Protein AF-A0A9D1KAN5-F1 (afdb_monomer)

Sequence (188 aa):
MKNIFYHASNKKLDELLPLSNNHGGDGKVCYFTSNRAYALFYIRDMNINHVTCGIDDNGIPVYYEQFPQQLKILYGGRSGYIYTVINHGEIVSGHTKGVWISTQPIKVTSVSFIKNVYEEMITAESSGEIQIIRYEDLSEEKRLQIIEMICNSILKHKYISNDCAKSRFIRENFPEAWNMAKEKMKDH

Organism: NCBI:txid2840720

Structure (mmCIF, N/CA/C/O backbone):
data_AF-A0A9D1KAN5-F1
#
_entry.id   AF-A0A9D1KAN5-F1
#
loop_
_atom_site.group_PDB
_atom_site.id
_atom_site.type_symbol
_atom_site.label_atom_id
_atom_site.label_alt_id
_atom_site.label_comp_id
_atom_site.label_asym_id
_atom_site.label_entity_id
_atom_site.label_seq_id
_atom_site.pdbx_PDB_ins_code
_atom_site.Cartn_x
_atom_site.Cartn_y
_atom_site.Cartn_z
_atom_site.occupancy
_atom_site.B_iso_or_equiv
_atom_site.auth_seq_id
_atom_site.auth_comp_id
_atom_site.auth_asym_id
_atom_site.auth_atom_id
_atom_site.pdbx_PDB_model_num
ATOM 1 N N . MET A 1 1 ? -12.579 17.560 15.659 1.00 54.69 1 MET A N 1
ATOM 2 C CA . MET A 1 1 ? -11.429 16.780 15.145 1.00 54.69 1 MET A CA 1
ATOM 3 C C . MET A 1 1 ? -11.888 15.348 14.916 1.00 54.69 1 MET A C 1
ATOM 5 O O . MET A 1 1 ? -12.739 14.888 15.669 1.00 54.69 1 MET A O 1
ATOM 9 N N . LYS A 1 2 ? -11.413 14.667 13.862 1.00 64.69 2 LYS A N 1
ATOM 10 C CA . LYS A 1 2 ? -11.687 13.230 13.694 1.00 64.69 2 LYS A CA 1
ATOM 11 C C . LYS A 1 2 ? -10.931 12.484 14.794 1.00 64.69 2 LYS A C 1
ATOM 13 O O . LYS A 1 2 ? -9.707 12.484 14.786 1.00 64.69 2 LYS A O 1
ATOM 18 N N . ASN A 1 3 ? -11.664 11.856 15.708 1.00 91.69 3 ASN A N 1
ATOM 19 C CA . ASN A 1 3 ? -11.080 11.012 16.756 1.00 91.69 3 ASN A CA 1
ATOM 20 C C . ASN A 1 3 ? -11.033 9.537 16.341 1.00 91.69 3 ASN A C 1
ATOM 22 O O . ASN A 1 3 ? -10.587 8.708 17.120 1.00 91.69 3 ASN A O 1
ATOM 26 N N . ILE A 1 4 ? -11.502 9.198 15.138 1.00 96.62 4 ILE A N 1
ATOM 27 C CA . ILE A 1 4 ? -11.520 7.825 14.637 1.00 96.62 4 ILE A CA 1
ATOM 28 C C . ILE A 1 4 ? -10.358 7.622 13.675 1.00 96.62 4 ILE A C 1
ATOM 30 O O . ILE A 1 4 ? -10.194 8.382 12.715 1.00 96.62 4 ILE A O 1
ATOM 34 N N . PHE A 1 5 ? -9.596 6.564 13.928 1.00 97.88 5 PHE A N 1
ATOM 35 C CA . PHE A 1 5 ? -8.484 6.127 13.102 1.00 97.88 5 PHE A CA 1
ATOM 36 C C . PHE A 1 5 ? -8.620 4.653 12.741 1.00 97.88 5 PHE A C 1
ATOM 38 O O . PHE A 1 5 ? -9.359 3.893 13.370 1.00 97.88 5 PHE A O 1
ATOM 45 N N . TYR A 1 6 ? -7.878 4.266 11.713 1.00 98.19 6 TYR A N 1
ATOM 46 C CA . TYR A 1 6 ? -7.885 2.930 11.157 1.00 98.19 6 TYR A CA 1
ATOM 47 C C . TYR A 1 6 ? -6.466 2.379 11.073 1.00 98.19 6 TYR A C 1
ATOM 49 O O . TYR A 1 6 ? -5.529 3.085 10.696 1.00 98.19 6 TYR A O 1
ATOM 57 N N . HIS A 1 7 ? -6.335 1.099 11.394 1.00 98.12 7 HIS A N 1
ATOM 58 C CA . HIS A 1 7 ? -5.174 0.268 11.101 1.00 98.12 7 HIS A CA 1
ATOM 59 C C . HIS A 1 7 ? -5.645 -0.937 10.286 1.00 98.12 7 HIS A C 1
ATOM 61 O O . HIS A 1 7 ? -6.822 -1.294 10.342 1.00 98.12 7 HIS A O 1
ATOM 67 N N . ALA A 1 8 ? -4.749 -1.600 9.561 1.00 97.81 8 ALA A N 1
ATOM 68 C CA . ALA A 1 8 ? -5.079 -2.880 8.957 1.00 97.81 8 ALA A CA 1
ATOM 69 C C . ALA A 1 8 ? -3.890 -3.834 8.957 1.00 97.81 8 ALA A C 1
ATOM 71 O O . ALA A 1 8 ? -2.735 -3.414 8.921 1.00 97.81 8 ALA A O 1
ATOM 72 N N . SER A 1 9 ? -4.198 -5.127 8.993 1.00 96.69 9 SER A N 1
ATOM 73 C CA . SER A 1 9 ? -3.208 -6.199 9.019 1.00 96.69 9 SER A CA 1
ATOM 74 C C . SER A 1 9 ? -3.718 -7.421 8.267 1.00 96.69 9 SER A C 1
ATOM 76 O O . SER A 1 9 ? -4.909 -7.733 8.287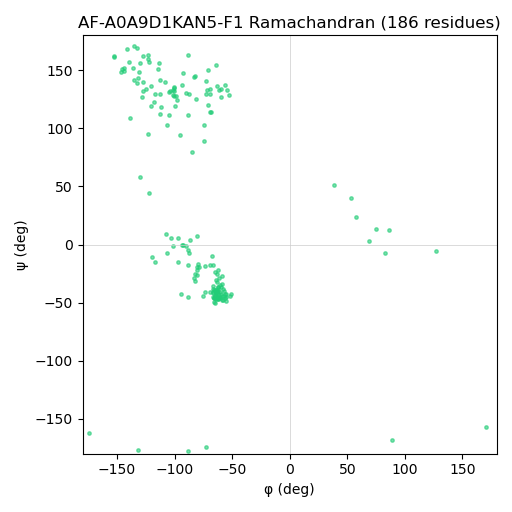 1.00 96.69 9 SER A O 1
ATOM 78 N N . ASN A 1 10 ? -2.797 -8.167 7.654 1.00 94.38 10 ASN A N 1
ATOM 79 C CA . ASN A 1 10 ? -3.092 -9.471 7.049 1.00 94.38 10 ASN A CA 1
ATOM 80 C C . ASN A 1 10 ? -3.461 -10.531 8.101 1.00 94.38 10 ASN A C 1
ATOM 82 O O . ASN A 1 10 ? -3.984 -11.588 7.762 1.00 94.38 10 ASN A O 1
ATOM 86 N N . LYS A 1 11 ? -3.137 -10.284 9.376 1.00 92.50 11 LYS A N 1
ATOM 87 C CA . LYS A 1 11 ? -3.388 -11.199 10.491 1.00 92.50 11 LYS A CA 1
ATOM 88 C C . LYS A 1 11 ? -4.402 -10.594 11.450 1.00 92.50 11 LYS A C 1
ATOM 90 O O . LYS A 1 11 ? -4.480 -9.372 11.599 1.00 92.50 11 LYS A O 1
ATOM 95 N N . LYS A 1 12 ? -5.148 -11.467 12.126 1.00 94.06 12 LYS A N 1
ATOM 96 C CA . LYS A 1 12 ? -5.956 -11.065 13.273 1.00 94.06 12 LYS A CA 1
ATOM 97 C C . LYS A 1 12 ? -5.013 -10.710 14.425 1.00 94.06 12 LYS A C 1
ATOM 99 O O . LYS A 1 12 ? -4.094 -11.473 14.709 1.00 94.06 12 LYS A O 1
ATOM 104 N N . LEU A 1 13 ? -5.218 -9.546 15.021 1.00 92.19 13 LEU A N 1
ATOM 105 C CA . LEU A 1 13 ? -4.440 -8.987 16.116 1.00 92.19 13 LEU A CA 1
ATOM 106 C C . LEU A 1 13 ? -5.385 -8.761 17.293 1.00 92.19 13 LEU A C 1
ATOM 108 O O . LEU A 1 13 ? -6.491 -8.253 17.099 1.00 92.19 13 LEU A O 1
ATOM 112 N N . ASP A 1 14 ? -4.934 -9.118 18.490 1.00 84.31 14 ASP A N 1
ATOM 113 C CA . ASP A 1 14 ? -5.677 -8.865 19.728 1.00 84.31 14 ASP A CA 1
ATOM 114 C C . ASP A 1 14 ? -5.430 -7.439 20.247 1.00 84.31 14 ASP A C 1
ATOM 116 O O . ASP A 1 14 ? -6.311 -6.823 20.844 1.00 84.31 14 ASP A O 1
ATOM 120 N N . GLU A 1 15 ? -4.250 -6.885 19.952 1.00 88.00 15 GLU A N 1
ATOM 121 C CA . GLU A 1 15 ? -3.833 -5.532 20.317 1.00 88.00 15 GLU A CA 1
ATOM 122 C C . GLU A 1 15 ? -2.972 -4.902 19.209 1.00 88.00 15 GLU A C 1
ATOM 124 O O . GLU A 1 15 ? -2.245 -5.596 18.489 1.00 88.00 15 GLU A O 1
ATOM 129 N N . LEU A 1 16 ? -3.047 -3.574 19.065 1.00 96.25 16 LEU A N 1
ATOM 130 C CA . LEU A 1 16 ? -2.242 -2.820 18.106 1.00 96.25 16 LEU A CA 1
ATOM 131 C C . LEU A 1 16 ? -0.989 -2.271 18.787 1.00 96.25 16 LEU A C 1
ATOM 133 O O . LEU A 1 16 ? -1.008 -1.205 19.402 1.00 96.25 16 LEU A O 1
ATOM 137 N N . LEU A 1 17 ? 0.100 -3.029 18.668 1.00 96.50 17 LEU A N 1
ATOM 138 C CA . LEU A 1 17 ? 1.385 -2.723 19.289 1.00 96.50 17 LEU A CA 1
ATOM 139 C C . LEU A 1 17 ? 2.313 -1.915 18.364 1.00 96.50 17 LEU A C 1
ATOM 141 O O . LEU A 1 17 ? 2.330 -2.132 17.145 1.00 96.50 17 LEU A O 1
ATOM 145 N N . PRO A 1 18 ? 3.162 -1.035 18.923 1.00 96.38 18 PRO A N 1
ATOM 146 C CA . PRO A 1 18 ? 4.169 -0.308 18.164 1.00 96.38 18 PRO A CA 1
ATOM 147 C C . PRO A 1 18 ? 5.335 -1.231 17.781 1.00 96.38 18 PRO A C 1
ATOM 149 O O . PRO A 1 18 ? 6.315 -1.358 18.509 1.00 96.38 18 PRO A O 1
ATOM 152 N N . LEU A 1 19 ? 5.230 -1.902 16.630 1.00 94.62 19 LEU A N 1
ATOM 153 C CA . LEU A 1 19 ? 6.214 -2.901 16.171 1.00 94.62 19 LEU A CA 1
ATOM 154 C C . LEU A 1 19 ? 6.922 -2.526 14.858 1.00 94.62 19 LEU A C 1
ATOM 156 O O . LEU A 1 19 ? 7.961 -3.108 14.517 1.00 94.62 19 LEU A O 1
ATOM 160 N N . SER A 1 20 ? 6.397 -1.543 14.122 1.00 93.50 20 SER A N 1
ATOM 161 C CA . SER A 1 20 ? 6.976 -1.093 12.850 1.00 93.50 20 SER A CA 1
ATOM 162 C C . SER A 1 20 ? 8.098 -0.091 13.092 1.00 93.50 20 SER A C 1
ATOM 164 O O . SER A 1 20 ? 8.013 0.710 14.016 1.00 93.50 20 SER A O 1
ATOM 166 N N . ASN A 1 21 ? 9.153 -0.119 12.276 1.00 95.06 21 ASN A N 1
ATOM 167 C CA . ASN A 1 21 ? 10.179 0.927 12.330 1.00 95.06 21 ASN A CA 1
ATOM 168 C C . ASN A 1 21 ? 9.555 2.272 11.963 1.00 95.06 21 ASN A C 1
ATOM 170 O O . ASN A 1 21 ? 8.800 2.346 10.993 1.00 95.06 21 ASN A O 1
ATOM 174 N N . ASN A 1 22 ? 9.896 3.318 12.708 1.00 94.19 22 ASN A N 1
ATOM 175 C CA . ASN A 1 22 ? 9.478 4.663 12.366 1.00 94.19 22 ASN A CA 1
ATOM 176 C C . ASN A 1 22 ? 10.206 5.142 11.098 1.00 94.19 22 ASN A C 1
ATOM 178 O O . ASN A 1 22 ? 11.413 5.325 11.081 1.00 94.19 22 ASN A O 1
ATOM 182 N N . HIS A 1 23 ? 9.478 5.350 10.007 1.00 88.00 23 HIS A N 1
ATOM 183 C CA . HIS A 1 23 ? 10.039 5.880 8.763 1.00 88.00 23 HIS A CA 1
ATOM 184 C C . HIS A 1 23 ? 10.467 7.355 8.845 1.00 88.00 23 HIS A C 1
ATOM 186 O O . HIS A 1 23 ? 11.213 7.803 7.982 1.00 88.00 23 HIS A O 1
ATOM 192 N N . GLY A 1 24 ? 9.991 8.106 9.845 1.00 87.62 24 GLY A N 1
ATOM 193 C CA . GLY A 1 24 ? 10.307 9.526 10.032 1.00 87.62 24 GLY A CA 1
ATOM 194 C C . GLY A 1 24 ? 11.324 9.821 11.136 1.00 87.62 24 GLY A C 1
ATOM 195 O O . GLY A 1 24 ? 11.520 10.988 11.457 1.00 87.62 24 GLY A O 1
ATOM 196 N N . GLY A 1 25 ? 11.917 8.802 11.760 1.00 90.06 25 GLY A N 1
ATOM 197 C CA . GLY A 1 25 ? 12.826 8.975 12.892 1.00 90.06 25 GLY A CA 1
ATOM 198 C C . GLY A 1 25 ? 13.176 7.648 13.555 1.00 90.06 25 GLY A C 1
ATOM 199 O O . GLY A 1 25 ? 13.052 6.593 12.943 1.00 90.06 25 GLY A O 1
ATOM 200 N N . ASP A 1 26 ? 13.574 7.692 14.820 1.00 92.31 26 ASP A N 1
ATOM 201 C CA . ASP A 1 26 ? 13.973 6.490 15.548 1.00 92.31 26 ASP A CA 1
ATOM 202 C C . ASP A 1 26 ? 12.798 5.794 16.249 1.00 92.31 26 ASP A C 1
ATOM 204 O O . ASP A 1 26 ? 11.724 6.363 16.477 1.00 92.31 26 ASP A O 1
ATOM 208 N N . GLY A 1 27 ? 13.026 4.532 16.612 1.00 95.06 27 GLY A N 1
ATOM 209 C CA . GLY A 1 27 ? 12.121 3.743 17.440 1.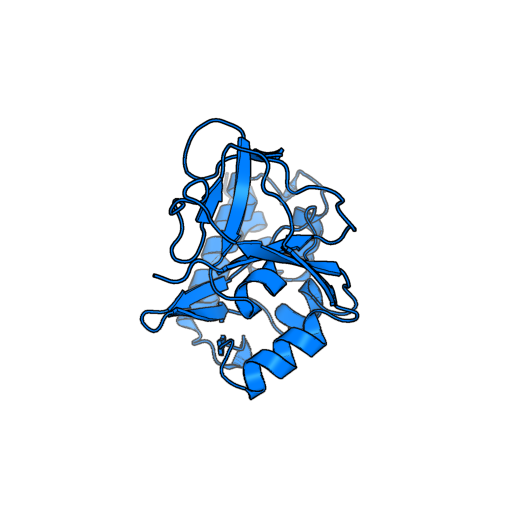00 95.06 27 GLY A CA 1
ATOM 210 C C . GLY A 1 27 ? 11.042 2.978 16.675 1.00 95.06 27 GLY A C 1
ATOM 211 O O . GLY A 1 27 ? 11.087 2.790 15.453 1.00 95.06 27 GLY A O 1
ATOM 212 N N . LYS A 1 28 ? 10.079 2.469 17.448 1.00 97.62 28 LYS A N 1
ATOM 213 C CA . LYS A 1 28 ? 8.976 1.647 16.958 1.00 97.62 28 LYS A CA 1
ATOM 214 C C . LYS A 1 28 ? 7.645 2.370 17.100 1.00 97.62 28 LYS A C 1
ATOM 216 O O . LYS A 1 28 ? 7.403 3.046 18.095 1.00 97.62 28 LYS A O 1
ATOM 221 N N . VAL A 1 29 ? 6.785 2.198 16.103 1.00 97.81 29 VAL A N 1
ATOM 222 C CA . VAL A 1 29 ? 5.463 2.823 16.031 1.00 97.81 29 VAL A CA 1
ATOM 223 C C . VAL A 1 29 ? 4.414 1.851 15.501 1.00 97.81 29 VAL A C 1
ATOM 225 O O . VAL A 1 29 ? 4.723 0.882 14.798 1.00 97.81 29 VAL A O 1
ATOM 228 N N . CYS A 1 30 ? 3.155 2.121 15.832 1.00 97.44 30 CYS A N 1
ATOM 229 C CA . CYS A 1 30 ? 1.996 1.574 15.139 1.00 97.44 30 CYS A CA 1
ATOM 230 C C . CYS A 1 30 ? 1.459 2.636 14.177 1.00 97.44 30 CYS A C 1
ATOM 232 O O . CYS A 1 30 ? 1.300 3.793 14.563 1.00 97.44 30 CYS A O 1
ATOM 234 N N . TYR A 1 31 ? 1.204 2.244 12.929 1.00 97.25 31 TYR A N 1
ATOM 235 C CA . TYR A 1 31 ? 0.743 3.143 11.874 1.00 97.25 31 TYR A CA 1
ATOM 236 C C . TYR A 1 31 ? -0.776 3.163 11.769 1.00 97.25 31 TYR A C 1
ATOM 238 O O . TYR A 1 31 ? -1.418 2.117 11.745 1.00 97.25 31 TYR A O 1
ATOM 246 N N . PHE A 1 32 ? -1.336 4.352 11.609 1.00 97.75 32 PHE A N 1
ATOM 247 C CA . PHE A 1 32 ? -2.764 4.596 11.485 1.00 97.75 32 PHE A CA 1
ATOM 248 C C . PHE A 1 32 ? -3.052 5.535 10.316 1.00 97.75 32 PHE A C 1
ATOM 250 O O . PHE A 1 32 ? -2.152 6.147 9.739 1.00 97.75 32 PHE A O 1
ATOM 257 N N . THR A 1 33 ? -4.324 5.657 9.968 1.00 97.38 33 THR A N 1
ATOM 258 C CA . THR A 1 33 ? -4.837 6.658 9.033 1.00 97.38 33 THR A CA 1
ATOM 259 C C . THR A 1 33 ? -6.229 7.100 9.472 1.00 97.38 33 THR A C 1
ATOM 261 O O . THR A 1 33 ? -6.955 6.340 10.107 1.00 97.38 33 THR A O 1
ATOM 264 N N . SER A 1 34 ? -6.619 8.333 9.161 1.00 95.81 34 SER A N 1
ATOM 265 C CA . SER A 1 34 ? -7.968 8.851 9.434 1.00 95.81 34 SER A CA 1
ATOM 266 C C . SER A 1 34 ? -8.974 8.536 8.313 1.00 95.81 34 SER A C 1
ATOM 268 O O . SER A 1 34 ? -10.128 8.977 8.367 1.00 95.81 34 SER A O 1
ATOM 270 N N . ASN A 1 35 ? -8.548 7.779 7.294 1.00 96.31 35 ASN A N 1
ATOM 271 C CA . ASN A 1 35 ? -9.362 7.352 6.162 1.00 96.31 35 ASN A CA 1
ATOM 272 C C . ASN A 1 35 ? -9.411 5.812 6.094 1.00 96.31 35 ASN A C 1
ATOM 274 O O . ASN A 1 35 ? -8.380 5.159 5.940 1.00 96.31 35 ASN A O 1
ATOM 278 N N . ARG A 1 36 ? -10.613 5.228 6.195 1.00 97.06 36 ARG A N 1
ATOM 279 C CA . ARG A 1 36 ? -10.802 3.767 6.180 1.00 97.06 36 ARG A CA 1
ATOM 280 C C . ARG A 1 36 ? -10.289 3.141 4.885 1.00 97.06 36 ARG A C 1
ATOM 282 O O . ARG A 1 36 ? -9.634 2.106 4.933 1.00 97.06 36 ARG A O 1
ATOM 289 N N . ALA A 1 37 ? -10.564 3.773 3.750 1.00 97.56 37 ALA A N 1
ATOM 290 C CA . ALA A 1 37 ? -10.178 3.273 2.443 1.00 97.56 37 ALA A CA 1
ATOM 291 C C . ALA A 1 37 ? -8.647 3.275 2.270 1.00 97.56 37 ALA A C 1
ATOM 293 O O . ALA A 1 37 ? -8.083 2.308 1.766 1.00 97.56 37 ALA A O 1
ATOM 294 N N . TYR A 1 38 ? -7.942 4.272 2.826 1.00 97.88 38 TYR A N 1
ATOM 295 C CA . TYR A 1 38 ? -6.472 4.256 2.877 1.00 97.88 38 TYR A CA 1
ATOM 296 C C . TYR A 1 38 ? -5.933 3.040 3.652 1.00 97.88 38 TYR A C 1
ATOM 298 O O . TYR A 1 38 ? -4.915 2.454 3.279 1.00 97.88 38 TYR A O 1
ATOM 306 N N . ALA A 1 39 ? -6.614 2.612 4.721 1.00 98.00 39 ALA A N 1
ATOM 307 C CA . ALA A 1 39 ? -6.164 1.476 5.525 1.00 98.00 39 ALA A CA 1
ATOM 308 C C . ALA A 1 39 ? -6.115 0.161 4.724 1.00 98.00 39 ALA A C 1
ATOM 310 O O . ALA A 1 39 ? -5.338 -0.727 5.070 1.00 98.00 39 ALA A O 1
ATOM 311 N N . LEU A 1 40 ? -6.859 0.041 3.615 1.00 98.19 40 LEU A N 1
ATOM 312 C CA . LEU A 1 40 ? -6.787 -1.125 2.726 1.00 98.19 40 LEU A CA 1
ATOM 313 C C . LEU A 1 40 ? -5.373 -1.340 2.171 1.00 98.19 40 LEU A C 1
ATOM 315 O O . LEU A 1 40 ? -4.925 -2.480 2.060 1.00 98.19 40 LEU A O 1
ATOM 319 N N . PHE A 1 41 ? -4.614 -0.266 1.923 1.00 97.56 41 PHE A N 1
ATOM 320 C CA . PHE A 1 41 ? -3.227 -0.363 1.453 1.00 97.56 41 PHE A CA 1
ATOM 321 C C . PHE A 1 41 ? -2.266 -0.946 2.506 1.00 97.56 41 PHE A C 1
ATOM 323 O O . PHE A 1 41 ? -1.116 -1.273 2.187 1.00 97.56 41 PHE A O 1
ATOM 330 N N . TYR A 1 42 ? -2.704 -1.105 3.762 1.00 96.94 42 TYR A N 1
ATOM 331 C CA . TYR A 1 42 ? -1.932 -1.791 4.802 1.00 96.94 42 TYR A CA 1
ATOM 332 C C . TYR A 1 42 ? -2.038 -3.319 4.700 1.00 96.94 42 TYR A C 1
ATOM 334 O O . TYR A 1 42 ? -1.122 -4.016 5.137 1.00 96.94 42 TYR A O 1
ATOM 342 N N . ILE A 1 43 ? -3.082 -3.846 4.051 1.00 97.31 43 ILE A N 1
ATOM 343 C CA . ILE A 1 43 ? -3.267 -5.285 3.821 1.00 97.31 43 ILE A CA 1
ATOM 344 C C . ILE A 1 43 ? -2.493 -5.694 2.559 1.00 97.31 43 ILE A C 1
ATOM 346 O O . ILE A 1 43 ? -3.038 -5.790 1.460 1.00 97.31 43 ILE A O 1
ATOM 350 N N . ARG A 1 44 ? -1.176 -5.869 2.698 1.00 94.44 44 ARG A N 1
ATOM 351 C CA . ARG A 1 44 ? -0.246 -6.060 1.572 1.00 94.44 44 ARG A CA 1
ATOM 352 C C . ARG A 1 44 ? 0.842 -7.084 1.855 1.00 94.44 44 ARG A C 1
ATOM 354 O O . ARG A 1 44 ? 1.078 -7.469 2.998 1.00 94.44 44 ARG A O 1
ATOM 361 N N . ASP A 1 45 ? 1.566 -7.482 0.816 1.00 94.69 45 ASP A N 1
ATOM 362 C CA . ASP A 1 45 ? 2.774 -8.287 0.983 1.00 94.69 45 ASP A CA 1
ATOM 363 C C . ASP A 1 45 ? 3.912 -7.470 1.583 1.00 94.69 45 ASP A C 1
ATOM 365 O O . ASP A 1 45 ? 4.370 -6.505 0.969 1.00 94.69 45 ASP A O 1
ATOM 369 N N . MET A 1 46 ? 4.423 -7.877 2.738 1.00 92.00 46 MET A N 1
ATOM 370 C CA . MET A 1 46 ? 5.574 -7.203 3.339 1.00 92.00 46 MET A CA 1
ATOM 371 C C . MET A 1 46 ? 6.908 -7.625 2.707 1.00 92.00 46 MET A C 1
ATOM 373 O O . MET A 1 46 ? 7.881 -6.889 2.842 1.00 92.00 46 MET A O 1
ATOM 377 N N . ASN A 1 47 ? 6.961 -8.741 1.966 1.00 94.31 47 ASN A N 1
ATOM 378 C CA . ASN A 1 47 ? 8.170 -9.155 1.243 1.00 94.31 47 ASN A CA 1
ATOM 379 C C . ASN A 1 47 ? 8.341 -8.397 -0.084 1.00 94.31 47 ASN A C 1
ATOM 381 O O . ASN A 1 47 ? 9.463 -8.239 -0.566 1.00 94.31 47 ASN A O 1
ATOM 385 N N . ILE A 1 48 ? 7.234 -7.928 -0.676 1.00 94.88 48 ILE A N 1
ATOM 386 C CA . ILE A 1 48 ? 7.245 -7.067 -1.870 1.00 94.88 48 ILE A CA 1
ATOM 387 C C . ILE A 1 48 ? 7.189 -5.591 -1.472 1.00 94.88 48 ILE A C 1
ATOM 389 O O . ILE A 1 48 ? 7.882 -4.777 -2.073 1.00 94.88 48 ILE A O 1
ATOM 393 N N . ASN A 1 49 ? 6.356 -5.224 -0.495 1.00 92.25 49 ASN A N 1
ATOM 394 C CA . ASN A 1 49 ? 6.206 -3.875 0.062 1.00 92.25 49 ASN A CA 1
ATOM 395 C C . ASN A 1 49 ? 6.306 -2.755 -1.002 1.00 92.25 49 ASN A C 1
ATOM 397 O O . ASN A 1 49 ? 7.134 -1.850 -0.905 1.00 92.25 49 ASN A O 1
ATOM 401 N N . HIS A 1 50 ? 5.527 -2.873 -2.084 1.00 94.56 50 HIS A N 1
ATOM 402 C CA . HIS A 1 50 ? 5.433 -1.881 -3.161 1.00 94.56 50 HIS A CA 1
ATOM 403 C C . HIS A 1 50 ? 4.094 -1.163 -3.036 1.00 94.56 50 HIS A C 1
ATOM 405 O O . HIS A 1 50 ? 3.065 -1.743 -3.357 1.00 94.56 50 HIS A O 1
ATOM 411 N N . VAL A 1 51 ? 4.086 0.059 -2.511 1.00 89.88 51 VAL A N 1
ATOM 412 C CA . VAL A 1 51 ? 2.853 0.834 -2.317 1.00 89.88 51 VAL A CA 1
ATOM 413 C C . VAL A 1 51 ? 3.045 2.203 -2.936 1.00 89.88 51 VAL A C 1
ATOM 415 O O . VAL A 1 51 ? 4.010 2.895 -2.627 1.00 89.88 51 VAL A O 1
ATOM 418 N N . THR A 1 52 ? 2.120 2.584 -3.805 1.00 95.12 52 THR A N 1
ATOM 419 C CA . THR A 1 52 ? 2.170 3.811 -4.607 1.00 95.12 52 THR A CA 1
ATOM 420 C C . THR A 1 52 ? 0.932 4.662 -4.334 1.00 95.12 52 THR A C 1
ATOM 422 O O . THR A 1 52 ? 0.276 5.158 -5.246 1.00 95.12 52 THR A O 1
ATOM 425 N N . CYS A 1 53 ? 0.591 4.781 -3.048 1.00 95.00 53 CYS A N 1
ATOM 426 C CA . CYS A 1 53 ? -0.559 5.526 -2.552 1.00 95.00 53 CYS A CA 1
ATOM 427 C C . CYS A 1 53 ? -0.119 6.815 -1.847 1.00 95.00 53 CYS A C 1
ATOM 429 O O . CYS A 1 53 ? 0.827 6.800 -1.058 1.00 95.00 53 CYS A O 1
ATOM 431 N N . GLY A 1 54 ? -0.863 7.898 -2.060 1.00 94.38 54 GLY A N 1
ATOM 432 C CA . GLY A 1 54 ? -0.773 9.153 -1.311 1.00 94.38 54 GLY A CA 1
ATOM 433 C C . GLY A 1 54 ? -2.151 9.647 -0.865 1.00 94.38 54 GLY A C 1
ATOM 434 O O . GLY A 1 54 ? -3.147 8.965 -1.079 1.00 94.38 54 GLY A O 1
ATOM 435 N N . ILE A 1 55 ? -2.197 10.817 -0.229 1.00 95.75 55 ILE A N 1
ATOM 436 C CA . ILE A 1 55 ? -3.430 11.576 0.027 1.00 95.75 55 ILE A CA 1
ATOM 437 C C . ILE A 1 55 ? -3.363 12.859 -0.806 1.00 95.75 55 ILE A C 1
ATOM 439 O O . ILE A 1 55 ? -2.363 13.577 -0.718 1.00 95.75 55 ILE A O 1
ATOM 443 N N . ASP A 1 56 ? -4.410 13.152 -1.574 1.00 95.50 56 ASP A N 1
ATOM 444 C CA . ASP A 1 56 ? -4.539 14.411 -2.314 1.00 95.50 56 ASP A CA 1
ATOM 445 C C . ASP A 1 56 ? -4.845 15.608 -1.390 1.00 95.50 56 ASP A C 1
ATOM 447 O O . ASP A 1 56 ? -4.816 15.515 -0.157 1.00 95.50 56 ASP A O 1
ATOM 451 N N . ASP A 1 57 ? -5.105 16.779 -1.964 1.00 93.56 57 ASP A N 1
ATOM 452 C CA . ASP A 1 57 ? -5.428 17.987 -1.195 1.00 93.56 57 ASP A CA 1
ATOM 453 C C . ASP A 1 57 ? -6.831 17.989 -0.588 1.00 93.56 57 ASP A C 1
ATOM 455 O O . ASP A 1 57 ? -7.061 18.680 0.404 1.00 93.56 57 ASP A O 1
ATOM 459 N N . ASN A 1 58 ? -7.727 17.137 -1.086 1.00 92.62 58 ASN A N 1
ATOM 460 C CA . ASN A 1 58 ? -9.072 16.950 -0.549 1.00 92.62 58 ASN A CA 1
ATOM 461 C C . ASN A 1 58 ? -9.129 15.890 0.565 1.00 92.62 58 ASN A C 1
ATOM 463 O O . ASN A 1 58 ? -10.175 15.695 1.185 1.00 92.62 58 ASN A O 1
ATOM 467 N N . GLY A 1 59 ? -8.019 15.205 0.855 1.00 92.44 59 GLY A N 1
ATOM 468 C CA . GLY A 1 59 ? -7.979 14.133 1.849 1.00 92.44 59 GLY A CA 1
ATOM 469 C C . GLY A 1 59 ? -8.377 12.756 1.302 1.00 92.44 59 GLY A C 1
ATOM 470 O O . GLY A 1 59 ? -8.613 11.836 2.096 1.00 92.44 59 GLY A O 1
ATOM 471 N N . ILE A 1 60 ? -8.458 12.611 -0.022 1.00 96.56 60 ILE A N 1
ATOM 472 C CA . ILE A 1 60 ? -8.802 11.378 -0.729 1.00 96.56 60 ILE A CA 1
ATOM 473 C C . ILE A 1 60 ? -7.511 10.583 -1.012 1.00 96.56 60 ILE A C 1
ATOM 475 O O . ILE A 1 60 ? -6.526 11.140 -1.504 1.00 96.56 60 ILE A O 1
ATOM 479 N N . PRO A 1 61 ? -7.469 9.281 -0.683 1.00 97.81 61 PRO A N 1
ATOM 480 C CA . PRO A 1 61 ? -6.409 8.374 -1.093 1.00 97.81 61 PRO A CA 1
ATOM 481 C C . PRO A 1 61 ? -6.318 8.285 -2.611 1.00 97.81 61 PRO A C 1
ATOM 483 O O . PRO A 1 61 ? -7.305 7.969 -3.269 1.00 97.81 61 PRO A O 1
ATOM 486 N N . VAL A 1 62 ? -5.122 8.504 -3.150 1.00 98.12 62 VAL A N 1
ATOM 487 C CA . VAL A 1 62 ? -4.843 8.341 -4.579 1.00 98.12 62 VAL A CA 1
ATOM 488 C C . VAL A 1 62 ? -3.801 7.255 -4.765 1.00 98.12 62 VAL A C 1
ATOM 490 O O . VAL A 1 62 ? -2.703 7.345 -4.211 1.00 98.12 62 VAL A O 1
ATOM 493 N N . TYR A 1 63 ? -4.144 6.234 -5.543 1.00 98.19 63 TYR A N 1
ATOM 494 C CA . TYR A 1 63 ? -3.258 5.143 -5.923 1.00 98.19 63 TYR A CA 1
ATOM 495 C C . TYR A 1 63 ? -2.800 5.307 -7.368 1.00 98.19 63 TYR A C 1
ATOM 497 O O . TYR A 1 63 ? -3.622 5.492 -8.260 1.00 98.19 63 TYR A O 1
ATOM 505 N N . TYR A 1 64 ? -1.497 5.188 -7.605 1.00 97.56 64 TYR A N 1
ATOM 506 C CA . TYR A 1 64 ? -0.909 5.310 -8.937 1.00 97.56 64 TYR A CA 1
ATOM 507 C C . TYR A 1 64 ? -0.358 3.961 -9.387 1.00 97.56 64 TYR A C 1
ATOM 509 O O . TYR A 1 64 ? 0.621 3.470 -8.814 1.00 97.56 64 TYR A O 1
ATOM 517 N N . GLU A 1 65 ? -0.956 3.350 -10.405 1.00 98.38 65 GLU A N 1
ATOM 518 C CA . GLU A 1 65 ? -0.360 2.168 -11.027 1.00 98.38 65 GLU A CA 1
ATOM 519 C C . GLU A 1 65 ? 0.917 2.556 -11.784 1.00 98.38 65 GLU A C 1
ATOM 521 O O . 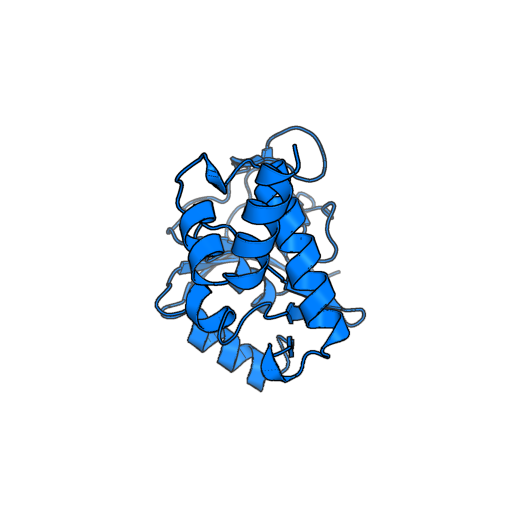GLU A 1 65 ? 0.949 3.546 -12.505 1.00 98.38 65 GLU A O 1
ATOM 526 N N . GLN A 1 66 ? 1.994 1.791 -11.601 1.00 98.31 66 GLN A N 1
ATOM 527 C CA . GLN A 1 66 ? 3.290 2.022 -12.254 1.00 98.31 66 GLN A CA 1
ATOM 528 C C . GLN A 1 66 ? 3.591 1.008 -13.362 1.00 98.31 66 GLN A C 1
ATOM 530 O O . GLN A 1 66 ? 4.566 1.168 -14.092 1.00 98.31 66 GLN A O 1
ATOM 535 N N . PHE A 1 67 ? 2.748 -0.013 -13.479 1.00 98.12 67 PHE A N 1
ATOM 536 C CA . PHE A 1 67 ? 2.722 -1.015 -14.536 1.00 98.12 67 PHE A CA 1
ATOM 537 C C . PHE A 1 67 ? 1.278 -1.533 -14.684 1.00 98.12 67 PHE A C 1
ATOM 539 O O . PHE A 1 67 ? 0.478 -1.350 -13.754 1.00 98.12 67 PHE A O 1
ATOM 546 N N . PRO A 1 68 ? 0.924 -2.171 -15.816 1.00 98.19 68 PRO A N 1
ATOM 547 C CA . PRO A 1 68 ? -0.441 -2.627 -16.070 1.00 98.19 68 PRO A CA 1
ATOM 548 C C . PRO A 1 68 ? -0.989 -3.527 -14.957 1.00 98.19 68 PRO A C 1
ATOM 550 O O . PRO A 1 68 ? -0.328 -4.475 -14.530 1.00 98.19 68 PRO A O 1
ATOM 553 N N . GLN A 1 69 ? -2.220 -3.256 -14.513 1.00 97.50 69 GLN A N 1
ATOM 554 C CA . GLN A 1 69 ? -2.937 -4.039 -13.493 1.00 97.50 69 GLN A CA 1
ATOM 555 C C . GLN A 1 69 ? -2.213 -4.164 -12.137 1.00 97.50 69 GLN A C 1
ATOM 557 O O . GLN A 1 69 ? -2.478 -5.103 -11.373 1.00 97.50 69 GLN A O 1
ATOM 562 N N . GLN A 1 70 ? -1.313 -3.231 -11.806 1.00 98.25 70 GLN A N 1
ATOM 563 C CA . GLN A 1 70 ? -0.547 -3.260 -10.561 1.00 98.25 70 GLN A CA 1
ATOM 564 C C . GLN A 1 70 ? -1.437 -3.442 -9.321 1.00 98.25 70 GLN A C 1
ATOM 566 O O . GLN A 1 70 ? -1.083 -4.222 -8.432 1.00 98.25 70 GLN A O 1
ATOM 571 N N . LEU A 1 71 ? -2.585 -2.757 -9.241 1.00 98.00 71 LEU A N 1
ATOM 572 C CA . LEU A 1 71 ? -3.474 -2.863 -8.082 1.00 98.00 71 LEU A CA 1
ATOM 573 C C . LEU A 1 71 ? -3.963 -4.304 -7.895 1.00 98.00 71 LEU A C 1
ATOM 575 O O . LEU A 1 71 ? -3.929 -4.845 -6.789 1.00 98.00 71 LEU A O 1
ATOM 579 N N . LYS A 1 72 ? -4.376 -4.952 -8.988 1.00 97.88 72 LYS A N 1
ATOM 580 C CA . LYS A 1 72 ? -4.857 -6.336 -8.974 1.00 97.88 72 LYS A CA 1
ATOM 581 C C . LYS A 1 72 ? -3.743 -7.312 -8.615 1.00 97.88 72 LYS A C 1
ATOM 583 O O . LYS A 1 72 ? -3.973 -8.218 -7.822 1.00 97.88 72 LYS A O 1
ATOM 588 N N . ILE A 1 73 ? -2.538 -7.111 -9.145 1.00 97.75 73 ILE A N 1
ATOM 589 C CA . ILE A 1 73 ? -1.371 -7.952 -8.841 1.00 97.75 73 ILE A CA 1
ATOM 590 C C . ILE A 1 73 ? -0.987 -7.843 -7.360 1.00 97.75 73 ILE A C 1
ATOM 592 O O . ILE A 1 73 ? -0.670 -8.844 -6.716 1.00 97.75 73 ILE A O 1
ATOM 596 N N . LEU A 1 74 ? -1.036 -6.637 -6.791 1.00 97.38 74 LEU A N 1
ATOM 597 C CA . LEU A 1 74 ? -0.623 -6.414 -5.410 1.00 97.38 74 LEU A CA 1
ATOM 598 C C . LEU A 1 74 ? -1.697 -6.747 -4.379 1.00 97.38 74 LEU A C 1
ATOM 600 O O . LEU A 1 74 ? -1.326 -7.172 -3.288 1.00 97.38 74 LEU A O 1
ATOM 604 N N . TYR A 1 75 ? -2.984 -6.585 -4.685 1.00 97.75 75 TYR A N 1
ATOM 605 C CA . TYR A 1 75 ? -4.069 -6.718 -3.702 1.00 97.75 75 TYR A CA 1
ATOM 606 C C . TYR A 1 75 ? -5.087 -7.819 -4.027 1.00 97.75 75 TYR A C 1
ATOM 608 O O . TYR A 1 75 ? -5.896 -8.179 -3.170 1.00 97.75 75 TYR A O 1
ATOM 616 N N . GLY A 1 76 ? -5.045 -8.392 -5.232 1.00 96.62 76 GLY A N 1
ATOM 617 C CA . GLY A 1 76 ? -5.940 -9.465 -5.657 1.00 96.62 76 GLY A CA 1
ATOM 618 C C . GLY A 1 76 ? -5.788 -10.720 -4.804 1.00 96.62 76 GLY A C 1
ATOM 619 O O . GLY A 1 76 ? -4.677 -11.159 -4.508 1.00 96.62 76 GLY A O 1
ATOM 620 N N . GLY A 1 77 ? -6.920 -11.286 -4.375 1.00 94.56 77 GLY A N 1
ATOM 621 C CA . GLY A 1 77 ? -6.957 -12.507 -3.563 1.00 94.56 77 GLY A CA 1
ATOM 622 C C . GLY A 1 77 ? -6.417 -12.345 -2.138 1.00 94.56 77 GLY A C 1
ATOM 623 O O . GLY A 1 77 ? -6.355 -13.326 -1.398 1.00 94.56 77 GLY A O 1
ATOM 624 N N . ARG A 1 78 ? -6.031 -11.129 -1.728 1.00 96.56 78 ARG A N 1
ATOM 625 C CA . ARG A 1 78 ? -5.611 -10.855 -0.352 1.00 96.56 78 ARG A CA 1
ATOM 626 C C . ARG A 1 78 ? -6.821 -10.638 0.536 1.00 96.56 78 ARG A C 1
ATOM 628 O O . ARG A 1 78 ? -7.797 -10.016 0.130 1.00 96.56 78 ARG A O 1
ATOM 635 N N . SER A 1 79 ? -6.698 -11.083 1.776 1.00 98.00 79 SER A N 1
ATOM 636 C CA . SER A 1 79 ? -7.670 -10.859 2.840 1.00 98.00 79 SER A CA 1
ATOM 637 C C . SER A 1 79 ? -6.969 -10.326 4.082 1.00 98.00 79 SER A C 1
ATOM 639 O O . SER A 1 79 ? -5.784 -10.595 4.293 1.00 98.00 79 SER A O 1
ATOM 641 N N . GLY A 1 80 ? -7.698 -9.633 4.945 1.00 98.25 80 GLY A N 1
ATOM 642 C CA . GLY A 1 80 ? -7.143 -9.129 6.194 1.00 98.25 80 GLY A CA 1
ATOM 643 C C . GLY A 1 80 ? -8.199 -8.494 7.074 1.00 98.25 80 GLY A C 1
ATOM 644 O O . GLY A 1 80 ? -9.391 -8.722 6.903 1.00 98.25 80 GLY A O 1
ATOM 645 N N . TYR A 1 81 ? -7.752 -7.697 8.031 1.00 98.62 81 TYR A N 1
ATOM 646 C CA . TYR A 1 81 ? -8.609 -7.075 9.027 1.00 98.62 81 TYR A CA 1
ATOM 647 C C . TYR A 1 81 ? -8.355 -5.578 9.046 1.00 98.62 81 TYR A C 1
ATOM 649 O O . TYR A 1 81 ? -7.197 -5.166 9.118 1.00 98.62 81 TYR A O 1
ATOM 657 N N . ILE A 1 82 ? -9.423 -4.783 9.022 1.00 98.50 82 ILE A N 1
ATOM 658 C CA . ILE A 1 82 ? -9.378 -3.359 9.358 1.00 98.50 82 ILE A CA 1
ATOM 659 C C . ILE A 1 82 ? -9.845 -3.202 10.800 1.00 98.50 82 ILE A C 1
ATOM 661 O O . ILE A 1 82 ? -10.927 -3.663 11.169 1.00 98.50 82 ILE A O 1
ATOM 665 N N . TYR A 1 83 ? -9.030 -2.516 11.589 1.00 98.44 83 TYR A N 1
ATOM 666 C CA . TYR A 1 83 ? -9.291 -2.162 12.974 1.00 98.44 83 TYR A CA 1
ATOM 667 C C . TYR A 1 83 ? -9.671 -0.692 13.043 1.00 98.44 83 TYR A C 1
ATOM 669 O O . TYR A 1 83 ? -8.968 0.156 12.493 1.00 98.44 83 TYR A O 1
ATOM 677 N N . THR A 1 84 ? -10.753 -0.395 13.748 1.00 97.50 84 THR A N 1
ATOM 678 C CA . THR A 1 84 ? -11.159 0.966 14.088 1.00 97.50 84 THR A CA 1
ATOM 679 C C . THR A 1 84 ? -10.747 1.258 15.523 1.00 97.50 84 THR A C 1
ATOM 681 O O . THR A 1 84 ? -10.959 0.432 16.415 1.00 97.50 84 THR A O 1
ATOM 684 N N . VAL A 1 85 ? -10.168 2.436 15.744 1.00 96.44 85 VAL A N 1
ATOM 685 C CA . VAL A 1 85 ? -9.730 2.906 17.061 1.00 96.44 85 VAL A CA 1
ATOM 686 C C . VAL A 1 85 ? -10.232 4.320 17.321 1.00 96.44 85 VAL A C 1
ATOM 688 O O . VAL A 1 85 ? -10.354 5.126 16.394 1.00 96.44 85 VAL A O 1
ATOM 691 N N . ILE A 1 86 ? -10.495 4.618 18.590 1.00 95.56 86 ILE A N 1
ATOM 692 C CA . ILE A 1 86 ? -10.761 5.972 19.074 1.00 95.56 86 ILE A CA 1
ATOM 693 C C . ILE A 1 86 ? -9.457 6.517 19.662 1.00 95.56 86 ILE A C 1
ATOM 695 O O . ILE A 1 86 ? -8.855 5.894 20.529 1.00 95.56 86 ILE A O 1
ATOM 699 N N . ASN A 1 87 ? -9.014 7.668 19.167 1.00 94.94 87 ASN A N 1
ATOM 700 C CA . ASN A 1 87 ? -7.841 8.373 19.666 1.00 94.94 87 ASN A CA 1
ATOM 701 C C . ASN A 1 87 ? -8.203 9.187 20.914 1.00 94.94 87 ASN A C 1
ATOM 703 O O . ASN A 1 87 ? -9.096 10.040 20.848 1.00 94.94 87 ASN A O 1
ATOM 707 N N . HIS A 1 88 ? -7.480 8.966 22.012 1.00 93.06 88 HIS A N 1
ATOM 708 C CA . HIS A 1 88 ? -7.608 9.712 23.264 1.00 93.06 88 HIS A CA 1
ATOM 709 C C . HIS A 1 88 ? -6.421 10.663 23.508 1.00 93.06 88 HIS A C 1
ATOM 711 O O . HIS A 1 88 ? -6.342 11.294 24.560 1.00 93.06 88 HIS A O 1
ATOM 717 N N . GLY A 1 89 ? -5.543 10.830 22.512 1.00 93.81 89 GLY A N 1
ATOM 718 C CA . GLY A 1 89 ? -4.375 11.716 22.542 1.00 93.81 89 GLY A CA 1
ATOM 719 C C . GLY A 1 89 ? -3.061 11.019 22.181 1.00 93.81 89 GLY A C 1
ATOM 720 O O . GLY A 1 89 ? -2.036 11.680 22.045 1.00 93.81 89 GLY A O 1
ATOM 721 N N . GLU A 1 90 ? -3.076 9.700 22.002 1.00 95.62 90 GLU A N 1
ATOM 722 C CA . GLU A 1 90 ? -1.893 8.867 21.783 1.00 95.62 90 GLU A CA 1
ATOM 723 C C . GLU A 1 90 ? -1.502 8.731 20.305 1.00 95.62 90 GLU A C 1
ATOM 725 O O . GLU A 1 90 ? -0.380 8.315 20.003 1.00 95.62 90 GLU A O 1
ATOM 730 N N . ILE A 1 91 ? -2.421 9.036 19.380 1.00 96.81 91 ILE A N 1
ATOM 731 C CA . ILE A 1 91 ? -2.186 8.995 17.932 1.00 96.81 91 ILE A CA 1
ATOM 732 C C . ILE A 1 91 ? -1.909 10.414 17.428 1.00 96.81 91 ILE A C 1
ATOM 734 O O . ILE A 1 91 ? -2.766 11.298 17.514 1.00 96.81 91 ILE A O 1
ATOM 738 N N . VAL A 1 92 ? -0.719 10.612 16.858 1.00 95.88 92 VAL A N 1
ATOM 739 C CA . VAL A 1 92 ? -0.214 11.899 16.351 1.00 95.88 92 VAL A CA 1
ATOM 740 C C . VAL A 1 92 ? 0.162 11.809 14.871 1.00 95.88 92 VAL A C 1
ATOM 742 O O . VAL A 1 92 ? 0.305 10.714 14.322 1.00 95.88 92 VAL A O 1
ATOM 745 N N . SER A 1 93 ? 0.297 12.952 14.199 1.00 95.19 93 SER A N 1
ATOM 746 C CA . SER A 1 93 ? 0.678 12.997 12.782 1.00 95.19 93 SER A CA 1
ATOM 747 C C . SER A 1 93 ? 2.039 12.337 12.555 1.00 95.19 93 SER A C 1
ATOM 749 O O . SER A 1 93 ? 2.997 12.598 13.282 1.00 95.19 93 SER A O 1
ATOM 751 N N . GLY A 1 94 ? 2.130 11.486 11.534 1.00 94.25 94 GLY A N 1
ATOM 752 C CA . GLY A 1 94 ? 3.388 10.905 11.079 1.00 94.25 94 GLY A CA 1
ATOM 753 C C . GLY A 1 94 ? 4.092 11.780 10.040 1.00 94.25 94 GLY A C 1
ATOM 754 O O . GLY A 1 94 ? 3.613 12.842 9.653 1.00 94.25 94 GLY A O 1
ATOM 755 N N . HIS A 1 95 ? 5.226 11.285 9.537 1.00 92.69 95 HIS A N 1
ATOM 756 C CA . HIS A 1 95 ? 6.017 11.961 8.499 1.00 92.69 95 HIS A CA 1
ATOM 757 C C . HIS A 1 95 ? 5.276 12.106 7.156 1.00 92.69 95 HIS A C 1
ATOM 759 O O . HIS A 1 95 ? 5.519 13.041 6.401 1.00 92.69 95 HIS A O 1
ATOM 765 N N . THR A 1 96 ? 4.386 11.167 6.826 1.00 92.81 96 THR A N 1
ATOM 766 C CA . THR A 1 96 ? 3.683 11.144 5.534 1.00 92.81 96 THR A CA 1
ATOM 767 C C . THR A 1 96 ? 2.269 11.695 5.692 1.00 92.81 96 THR A C 1
ATOM 769 O O . THR A 1 96 ? 1.558 11.307 6.619 1.00 92.81 96 THR A O 1
ATOM 772 N N . LYS A 1 97 ? 1.828 12.561 4.768 1.00 93.94 97 LYS A N 1
ATOM 773 C CA . LYS A 1 97 ? 0.457 13.101 4.746 1.00 93.94 97 LYS A CA 1
ATOM 774 C C . LYS A 1 97 ? -0.566 11.958 4.797 1.00 93.94 97 LYS A C 1
ATOM 776 O O . LYS A 1 97 ? -0.480 11.009 4.024 1.00 93.94 97 LYS A O 1
ATOM 781 N N . GLY A 1 98 ? -1.527 12.047 5.718 1.00 93.31 98 GLY A N 1
ATOM 782 C CA . GLY A 1 98 ? -2.557 11.017 5.911 1.00 93.31 98 GLY A CA 1
ATOM 783 C C . GLY A 1 98 ? -2.152 9.816 6.761 1.00 93.31 98 GLY A C 1
ATOM 784 O O . GLY A 1 98 ? -3.017 9.003 7.100 1.00 93.31 98 GLY A O 1
ATOM 785 N N . VAL A 1 99 ? -0.876 9.717 7.131 1.00 95.62 99 VAL A N 1
ATOM 786 C CA . VAL A 1 99 ? -0.345 8.672 8.002 1.00 95.62 99 VAL A CA 1
ATOM 787 C C . VAL A 1 99 ? -0.159 9.239 9.401 1.00 95.62 99 VAL A C 1
ATOM 789 O O . VAL A 1 99 ? 0.397 10.317 9.595 1.00 95.62 99 VAL A O 1
ATOM 792 N N . TRP A 1 100 ? -0.622 8.479 10.380 1.00 97.31 100 TRP A N 1
ATOM 793 C CA . TRP A 1 100 ? -0.558 8.803 11.796 1.00 97.31 100 TRP A CA 1
ATOM 794 C C . TRP A 1 100 ? 0.187 7.695 12.527 1.00 97.31 100 TRP A C 1
ATOM 796 O O . TRP A 1 100 ? 0.281 6.573 12.025 1.00 97.31 100 TRP A O 1
ATOM 806 N N . ILE A 1 101 ? 0.744 8.003 13.689 1.00 97.75 101 ILE A N 1
ATOM 807 C CA . ILE A 1 101 ? 1.555 7.070 14.463 1.00 97.75 101 ILE A CA 1
ATOM 808 C C . ILE A 1 101 ? 1.195 7.115 15.941 1.00 97.75 101 ILE A C 1
ATOM 810 O O . ILE A 1 101 ? 0.787 8.151 16.458 1.00 97.75 101 ILE A O 1
ATOM 814 N N . SER A 1 102 ? 1.408 5.995 16.623 1.00 97.31 102 SER A N 1
ATOM 815 C CA . SER A 1 102 ? 1.536 5.960 18.077 1.00 97.31 102 SER A CA 1
ATOM 816 C C . SER A 1 102 ? 2.765 5.155 18.479 1.00 97.31 102 SER A C 1
ATOM 818 O O . SER A 1 102 ? 3.097 4.158 17.834 1.00 97.31 102 SER A O 1
ATOM 820 N N . THR A 1 103 ? 3.438 5.591 19.541 1.00 97.25 103 THR A N 1
ATOM 821 C CA . THR A 1 103 ? 4.528 4.857 20.205 1.00 97.25 103 THR A CA 1
ATOM 822 C C . THR A 1 103 ? 4.027 4.000 21.367 1.00 97.25 103 THR A C 1
ATOM 824 O O . THR A 1 103 ? 4.829 3.319 21.999 1.00 97.25 103 THR A O 1
ATOM 827 N N . GLN A 1 104 ? 2.721 4.023 21.649 1.00 96.19 104 GLN A N 1
ATOM 828 C CA . GLN A 1 104 ? 2.073 3.246 22.702 1.00 96.19 104 GLN A CA 1
ATOM 829 C C . GLN A 1 104 ? 1.123 2.200 22.093 1.00 96.19 104 GLN A C 1
ATOM 831 O O . GLN A 1 104 ? 0.663 2.378 20.959 1.00 96.19 104 GLN A O 1
ATOM 836 N N . PRO A 1 105 ? 0.822 1.106 22.813 1.00 96.06 105 PRO A N 1
ATOM 837 C CA . PRO A 1 105 ? -0.272 0.205 22.462 1.00 96.06 105 PRO A CA 1
ATOM 838 C C . PRO A 1 105 ? -1.609 0.943 22.363 1.00 96.06 105 PRO A C 1
ATOM 840 O O . PRO A 1 105 ? -1.924 1.772 23.216 1.00 96.06 105 PRO A O 1
ATOM 843 N N . ILE A 1 106 ? -2.409 0.624 21.342 1.00 95.62 106 ILE A N 1
ATOM 844 C CA . ILE A 1 106 ? -3.744 1.206 21.156 1.00 95.62 106 ILE A CA 1
ATOM 845 C C . ILE A 1 106 ? -4.812 0.121 21.237 1.00 95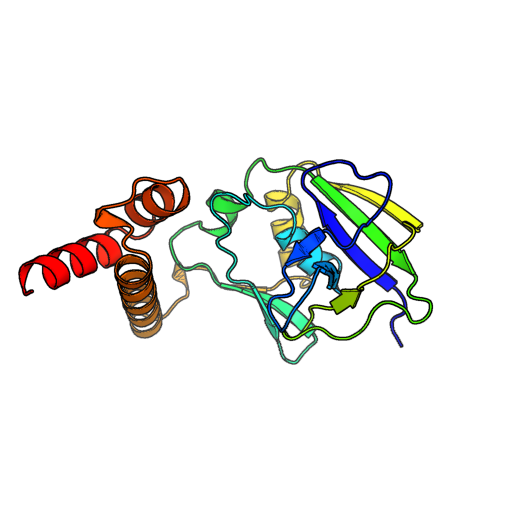.62 106 ILE A C 1
ATOM 847 O O . ILE A 1 106 ? -4.766 -0.893 20.531 1.00 95.62 106 ILE A O 1
ATOM 851 N N . LYS A 1 107 ? -5.830 0.379 22.063 1.00 94.00 107 LYS A N 1
ATOM 852 C CA . LYS A 1 107 ? -6.990 -0.498 22.205 1.00 94.00 107 LYS A CA 1
ATOM 853 C C . LYS A 1 107 ? -7.895 -0.416 20.974 1.00 94.00 107 LYS A C 1
ATOM 855 O O . LYS A 1 107 ? -8.326 0.660 20.563 1.00 94.00 107 LYS A O 1
ATOM 860 N N . VAL A 1 108 ? -8.235 -1.579 20.426 1.00 94.94 108 VAL A N 1
ATOM 861 C CA . VAL A 1 108 ? -9.184 -1.712 19.314 1.00 94.94 108 VAL A CA 1
ATOM 862 C C . VAL A 1 108 ? -10.611 -1.437 19.791 1.00 94.94 108 VAL A C 1
ATOM 864 O O . VAL A 1 108 ? -11.050 -1.977 20.806 1.00 94.94 108 VAL A O 1
ATOM 867 N N . THR A 1 109 ? -11.354 -0.623 19.039 1.00 95.06 109 THR A N 1
ATOM 868 C CA . THR A 1 109 ? -12.788 -0.377 19.264 1.00 95.06 109 THR A CA 1
ATOM 869 C C . THR A 1 109 ? -13.646 -1.390 18.515 1.00 95.06 109 THR A C 1
ATOM 871 O O . THR A 1 109 ? -14.587 -1.944 19.076 1.00 95.06 109 THR A O 1
ATOM 874 N N . SER A 1 110 ? -13.323 -1.652 17.249 1.00 96.06 110 SER A N 1
ATOM 875 C CA . SER A 1 110 ? -13.995 -2.672 16.445 1.00 96.06 110 SER A CA 1
ATOM 876 C C . SER A 1 110 ? -13.070 -3.221 15.364 1.00 96.06 110 SER A C 1
ATOM 878 O O . SER A 1 110 ? -12.043 -2.626 15.028 1.00 96.06 110 SER A O 1
ATOM 880 N N . VAL A 1 111 ? -13.429 -4.386 14.828 1.00 97.75 111 VAL A N 1
ATOM 881 C CA . VAL A 1 111 ? -12.683 -5.068 13.771 1.00 97.75 111 VAL A CA 1
ATOM 882 C C . VAL A 1 111 ? -13.636 -5.522 12.672 1.00 97.75 111 VAL A C 1
ATOM 884 O O . VAL A 1 111 ? -14.728 -6.015 12.948 1.00 97.75 111 VAL A O 1
ATOM 887 N N . SER A 1 112 ? -13.210 -5.368 11.423 1.00 97.31 112 SER A N 1
ATOM 888 C CA . SER A 1 112 ? -13.913 -5.864 10.239 1.00 97.31 112 SER A CA 1
ATOM 889 C C . SER A 1 112 ? -12.980 -6.741 9.414 1.00 97.31 112 SER A C 1
ATOM 891 O O . SER A 1 112 ? -11.820 -6.390 9.202 1.00 97.31 112 SER A O 1
ATOM 893 N N . PHE A 1 113 ? -13.472 -7.900 8.980 1.00 98.38 113 PHE A N 1
ATOM 894 C CA . PHE A 1 113 ? -12.731 -8.785 8.088 1.00 98.38 113 PHE A CA 1
ATOM 895 C C . PHE A 1 113 ? -12.995 -8.401 6.630 1.00 98.38 113 PHE A C 1
ATOM 897 O O . PHE A 1 113 ? -14.146 -8.279 6.218 1.00 98.38 113 PHE A O 1
ATOM 904 N N . ILE A 1 114 ? -11.923 -8.244 5.859 1.00 98.38 114 ILE A N 1
ATOM 905 C CA . ILE A 1 114 ? -11.935 -7.957 4.427 1.00 98.38 114 ILE A CA 1
ATOM 906 C C . ILE A 1 114 ? -11.561 -9.240 3.697 1.00 98.38 114 ILE A C 1
ATOM 908 O O . ILE A 1 114 ? -10.423 -9.704 3.789 1.00 98.38 114 ILE A O 1
ATOM 912 N N . LYS A 1 115 ? -12.526 -9.823 2.982 1.00 97.50 115 LYS A N 1
ATOM 913 C CA . LYS A 1 115 ? -12.349 -11.105 2.287 1.00 97.50 115 LYS A CA 1
ATOM 914 C C . LYS A 1 115 ? -11.485 -10.978 1.031 1.00 97.50 115 LYS A C 1
ATOM 916 O O . LYS A 1 115 ? -10.670 -11.857 0.779 1.00 97.50 115 LYS A O 1
ATOM 921 N N . ASN A 1 116 ? -11.671 -9.908 0.262 1.00 97.75 116 ASN A N 1
ATOM 922 C CA . ASN A 1 116 ? -10.880 -9.608 -0.925 1.00 97.75 116 ASN A CA 1
ATOM 923 C C . ASN A 1 116 ? -10.575 -8.107 -0.962 1.00 97.75 116 ASN A C 1
ATOM 925 O O . ASN A 1 116 ? -11.463 -7.287 -1.178 1.00 97.75 116 ASN A O 1
ATOM 929 N N . VAL A 1 117 ? -9.314 -7.751 -0.720 1.00 98.25 117 VAL A N 1
ATOM 930 C CA . VAL A 1 117 ? -8.873 -6.353 -0.630 1.00 98.25 117 VAL A CA 1
ATOM 931 C C . VAL A 1 117 ? -9.035 -5.632 -1.962 1.00 98.25 117 VAL A C 1
ATOM 933 O O . VAL A 1 117 ? -9.454 -4.481 -1.973 1.00 98.25 117 VAL A O 1
ATOM 936 N N . TYR A 1 118 ? -8.744 -6.299 -3.080 1.00 98.31 118 TYR A N 1
ATOM 937 C CA . TYR A 1 118 ? -8.911 -5.701 -4.401 1.00 98.31 118 TYR A CA 1
ATOM 938 C C . TYR A 1 118 ? -10.375 -5.342 -4.680 1.00 98.31 118 TYR A C 1
ATOM 940 O O . TYR A 1 118 ? -10.651 -4.222 -5.088 1.00 98.31 118 TYR A O 1
ATOM 948 N N . GLU A 1 119 ? -11.319 -6.247 -4.406 1.00 98.31 119 GLU A N 1
ATOM 949 C CA . GLU A 1 119 ? -12.755 -5.975 -4.599 1.00 98.31 119 GLU A CA 1
ATOM 950 C C . GLU A 1 119 ? -13.250 -4.820 -3.713 1.00 98.31 119 GLU A C 1
ATOM 952 O O . GLU A 1 119 ? -14.000 -3.959 -4.177 1.00 98.31 119 GLU A O 1
ATOM 957 N N . GLU A 1 120 ? -12.788 -4.757 -2.461 1.00 98.31 120 GLU A N 1
ATOM 958 C CA . GLU A 1 120 ? -13.102 -3.653 -1.545 1.00 98.31 120 GLU A CA 1
ATOM 959 C C . GLU A 1 120 ? -12.526 -2.318 -2.056 1.00 98.31 120 GLU A C 1
ATOM 961 O O . GLU A 1 120 ? -13.198 -1.293 -1.989 1.00 98.31 120 GLU A O 1
ATOM 966 N N . MET A 1 121 ? -11.311 -2.321 -2.622 1.00 98.44 121 MET A N 1
ATOM 967 C CA . MET A 1 121 ? -10.703 -1.130 -3.231 1.00 98.44 121 MET A CA 1
ATOM 968 C C . MET A 1 121 ? -11.455 -0.663 -4.483 1.00 98.44 121 MET A C 1
ATOM 970 O O . MET A 1 121 ? -11.645 0.536 -4.647 1.00 98.44 121 MET A O 1
ATOM 974 N N . ILE A 1 122 ? -11.911 -1.583 -5.341 1.00 98.44 122 ILE A N 1
ATOM 975 C CA . ILE A 1 122 ? -12.740 -1.243 -6.511 1.00 98.44 122 ILE A CA 1
ATOM 976 C C . ILE A 1 122 ? -14.099 -0.681 -6.073 1.00 98.44 122 ILE A C 1
ATOM 978 O O . ILE A 1 122 ? -14.590 0.287 -6.650 1.00 98.44 122 ILE A O 1
ATOM 982 N N . THR A 1 123 ? -14.691 -1.236 -5.013 1.00 98.31 123 THR A N 1
ATOM 983 C CA . THR A 1 123 ? -15.930 -0.696 -4.434 1.00 98.31 123 THR A CA 1
ATOM 984 C C . THR A 1 123 ? -15.707 0.724 -3.909 1.00 98.31 123 THR A C 1
ATOM 986 O O . THR A 1 123 ? -16.469 1.624 -4.256 1.00 98.31 123 THR A O 1
ATOM 989 N N . ALA A 1 124 ? -14.627 0.944 -3.154 1.00 98.19 124 ALA A N 1
ATOM 990 C CA . ALA A 1 124 ? -14.256 2.257 -2.626 1.00 98.19 124 ALA A CA 1
ATOM 991 C C . ALA A 1 124 ? -13.930 3.278 -3.733 1.00 98.19 124 ALA A C 1
ATOM 993 O O . ALA A 1 124 ? -14.195 4.466 -3.591 1.00 98.19 124 ALA A O 1
ATOM 994 N N . GLU A 1 125 ? -13.375 2.838 -4.861 1.00 98.25 125 GLU A N 1
ATOM 995 C CA . GLU A 1 125 ? -13.187 3.697 -6.031 1.00 98.25 125 GLU A CA 1
ATOM 996 C C . GLU A 1 125 ? -14.522 4.107 -6.655 1.00 98.25 125 GLU A C 1
ATOM 998 O O . GLU A 1 125 ? -14.740 5.286 -6.927 1.00 98.25 125 GLU A O 1
ATOM 1003 N N . SER A 1 126 ? -15.452 3.160 -6.819 1.00 97.94 126 SER A N 1
ATOM 1004 C CA . SER A 1 126 ? -16.777 3.443 -7.384 1.00 97.94 126 SER A CA 1
ATOM 1005 C C . SER A 1 126 ? -17.614 4.408 -6.532 1.00 97.94 126 SER A C 1
ATOM 1007 O O . SER A 1 126 ? -18.466 5.114 -7.068 1.00 97.94 126 SER A O 1
ATOM 1009 N N . SER A 1 127 ? -17.352 4.472 -5.220 1.00 97.50 127 SER A N 1
ATOM 1010 C CA . SER A 1 127 ? -17.969 5.422 -4.285 1.00 97.50 127 SER A CA 1
ATOM 1011 C C . SER A 1 127 ? -17.191 6.738 -4.132 1.00 97.50 127 SER A C 1
ATOM 1013 O O . SER A 1 127 ? -17.640 7.624 -3.404 1.00 97.50 127 SER A O 1
ATOM 1015 N N . GLY A 1 128 ? -16.046 6.897 -4.807 1.00 97.56 128 GLY A N 1
ATOM 1016 C CA . GLY A 1 128 ? -15.191 8.086 -4.715 1.00 97.56 128 GLY A CA 1
ATOM 1017 C C . GLY A 1 128 ? -14.364 8.183 -3.425 1.00 97.56 128 GLY A C 1
ATOM 1018 O O . GLY A 1 128 ? -13.815 9.241 -3.122 1.00 97.56 128 GLY A O 1
ATOM 1019 N N . GLU A 1 129 ? -14.262 7.103 -2.648 1.00 97.81 129 GLU A N 1
ATOM 1020 C CA . GLU A 1 129 ? -13.456 7.037 -1.422 1.00 97.81 129 GLU A CA 1
ATOM 1021 C C . GLU A 1 129 ? -11.965 6.803 -1.692 1.00 97.81 129 GLU A C 1
ATOM 1023 O O . GLU A 1 129 ? -11.142 7.066 -0.814 1.00 97.81 129 GLU A O 1
ATOM 1028 N N . ILE A 1 130 ? -11.617 6.303 -2.880 1.00 97.88 130 ILE A N 1
ATOM 1029 C CA . ILE A 1 130 ? -10.251 6.177 -3.401 1.00 97.88 130 ILE A CA 1
ATOM 1030 C C . ILE A 1 130 ? -10.263 6.646 -4.854 1.00 97.88 130 ILE A C 1
ATOM 1032 O O . ILE A 1 130 ? -11.174 6.317 -5.604 1.00 97.88 130 ILE A O 1
ATOM 1036 N N . GLN A 1 131 ? -9.224 7.349 -5.284 1.00 98.31 131 GLN A N 1
ATOM 1037 C CA . GLN A 1 131 ? -8.954 7.551 -6.702 1.00 98.31 131 GLN A CA 1
ATOM 1038 C C . GLN A 1 131 ? -7.857 6.586 -7.150 1.00 98.31 131 GLN A C 1
ATOM 1040 O O . GLN A 1 131 ? -6.781 6.545 -6.550 1.00 98.31 131 GLN A O 1
ATOM 1045 N N . ILE A 1 132 ? -8.093 5.822 -8.215 1.00 98.25 132 ILE A N 1
ATOM 1046 C CA . ILE A 1 132 ? -7.055 4.985 -8.819 1.00 98.25 132 ILE A CA 1
ATOM 1047 C C . ILE A 1 132 ? -6.709 5.544 -10.194 1.00 98.25 132 ILE A C 1
ATOM 1049 O O . ILE A 1 132 ? -7.543 5.596 -11.091 1.00 98.25 132 ILE A O 1
ATOM 1053 N N . ILE A 1 133 ? -5.456 5.956 -10.355 1.00 98.12 133 ILE A N 1
ATOM 1054 C CA . ILE A 1 133 ? -4.894 6.356 -11.640 1.00 98.12 133 ILE A CA 1
ATOM 1055 C C . ILE A 1 133 ? -4.341 5.102 -12.308 1.00 98.12 133 ILE A C 1
ATOM 1057 O O . ILE A 1 133 ? -3.364 4.514 -11.821 1.00 98.12 133 ILE A O 1
ATOM 1061 N N . ARG A 1 134 ? -4.990 4.679 -13.396 1.00 98.19 134 ARG A N 1
ATOM 1062 C CA . ARG A 1 134 ? -4.594 3.491 -14.157 1.00 98.19 134 ARG A CA 1
ATOM 1063 C C . ARG A 1 134 ? -3.299 3.742 -14.905 1.00 98.19 134 ARG A C 1
ATOM 1065 O O . ARG A 1 134 ? -2.999 4.868 -15.302 1.00 98.19 134 ARG A O 1
ATOM 1072 N N . TYR A 1 135 ? -2.530 2.680 -15.109 1.00 98.12 135 TYR A N 1
ATOM 1073 C CA . TYR A 1 135 ? -1.267 2.778 -15.835 1.00 98.12 135 TYR A CA 1
ATOM 1074 C C . TYR A 1 135 ? -1.487 3.243 -17.282 1.00 98.12 135 TYR A C 1
ATOM 1076 O O . TYR A 1 135 ? -0.697 4.016 -17.834 1.00 98.12 135 TYR A O 1
ATOM 1084 N N . GLU A 1 136 ? -2.583 2.790 -17.887 1.00 97.44 136 GLU A N 1
ATOM 1085 C CA . GLU A 1 136 ? -3.010 3.104 -19.247 1.00 97.44 136 GLU A CA 1
ATOM 1086 C C . GLU A 1 136 ? -3.270 4.607 -19.439 1.00 97.44 136 GLU A C 1
ATOM 1088 O O . GLU A 1 136 ? -3.003 5.122 -20.524 1.00 97.44 136 GLU A O 1
ATOM 1093 N N . ASP A 1 137 ? -3.656 5.311 -18.370 1.00 97.62 137 ASP A N 1
ATOM 1094 C CA . ASP A 1 137 ? -3.949 6.750 -18.371 1.00 97.62 137 ASP A CA 1
ATOM 1095 C C . ASP A 1 137 ? -2.704 7.626 -18.134 1.00 97.62 137 ASP A C 1
ATOM 1097 O O . ASP A 1 137 ? -2.767 8.854 -18.219 1.00 97.62 137 ASP A O 1
ATOM 1101 N N . LEU A 1 138 ? -1.552 7.024 -17.815 1.00 97.25 138 LEU A N 1
ATOM 1102 C CA . LEU A 1 138 ? -0.308 7.769 -17.625 1.00 97.25 138 LEU A CA 1
ATOM 1103 C C . LEU A 1 138 ? 0.261 8.275 -18.954 1.00 97.25 138 LEU A C 1
ATOM 1105 O O . LEU A 1 138 ? 0.320 7.542 -19.942 1.00 97.25 138 LEU A O 1
ATOM 1109 N N . SER A 1 139 ? 0.794 9.500 -18.937 1.00 97.19 139 SER A N 1
ATOM 1110 C CA . SER A 1 139 ? 1.579 10.029 -20.054 1.00 97.19 139 SER A CA 1
ATOM 1111 C C . SER A 1 139 ? 2.868 9.231 -20.266 1.00 97.19 139 SER A C 1
ATOM 1113 O O . SER A 1 139 ? 3.424 8.647 -19.330 1.00 97.19 139 SER A O 1
ATOM 1115 N N . GLU A 1 140 ? 3.389 9.251 -21.494 1.00 96.81 140 GLU A N 1
ATOM 1116 C CA . GLU A 1 140 ? 4.681 8.631 -21.820 1.00 96.81 140 GLU A CA 1
ATOM 1117 C C . GLU A 1 140 ? 5.810 9.180 -20.942 1.00 96.81 140 GLU A C 1
ATOM 1119 O O . GLU A 1 140 ? 6.587 8.409 -20.383 1.00 96.81 140 GLU A O 1
ATOM 1124 N N . GLU A 1 141 ? 5.842 10.498 -20.726 1.00 97.56 141 GLU A N 1
ATOM 1125 C CA . GLU A 1 141 ? 6.802 11.140 -19.825 1.00 97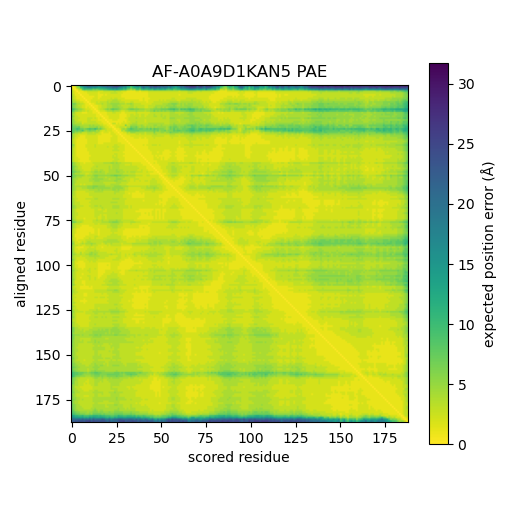.56 141 GLU A CA 1
ATOM 1126 C C . GLU A 1 141 ? 6.735 10.540 -18.414 1.00 97.56 141 GLU A C 1
ATOM 1128 O O . GLU A 1 141 ? 7.760 10.194 -17.823 1.00 97.56 141 GLU A O 1
ATOM 1133 N N . LYS A 1 142 ? 5.524 10.348 -17.873 1.00 97.12 142 LYS A N 1
ATOM 1134 C CA . LYS A 1 142 ? 5.361 9.782 -16.534 1.00 97.12 142 LYS A CA 1
ATOM 1135 C C . LYS A 1 142 ? 5.823 8.329 -16.468 1.00 97.12 142 LYS A C 1
ATOM 1137 O O . LYS A 1 142 ? 6.429 7.929 -15.472 1.00 97.12 142 LYS A O 1
ATOM 1142 N N . ARG A 1 143 ? 5.569 7.546 -17.521 1.00 97.50 143 ARG A N 1
ATOM 1143 C CA . ARG A 1 143 ? 6.047 6.160 -17.636 1.00 97.50 143 ARG A CA 1
ATOM 1144 C C . ARG A 1 143 ? 7.576 6.099 -17.679 1.00 97.50 143 ARG A C 1
ATOM 1146 O O . ARG A 1 143 ? 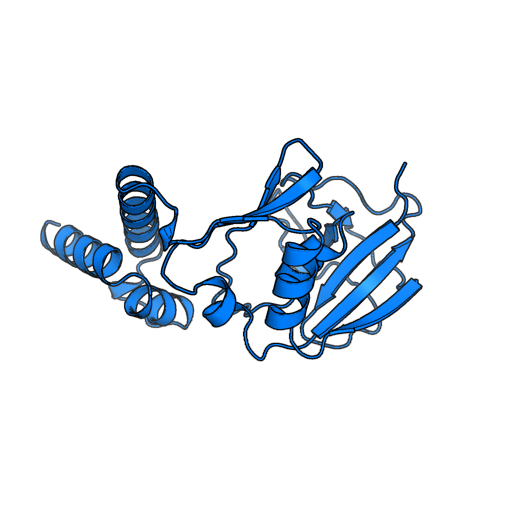8.158 5.296 -16.952 1.00 97.50 143 ARG A O 1
ATOM 1153 N N . LEU A 1 144 ? 8.229 6.990 -18.427 1.00 97.69 144 LEU A N 1
ATOM 1154 C CA . LEU A 1 144 ? 9.693 7.092 -18.463 1.00 97.69 144 LEU A CA 1
ATOM 1155 C C . LEU A 1 144 ? 10.277 7.454 -17.090 1.00 97.69 144 LEU A C 1
ATOM 1157 O O . LEU A 1 144 ? 11.187 6.774 -16.616 1.00 97.69 144 LEU A O 1
ATOM 1161 N N . GLN A 1 145 ? 9.695 8.435 -16.390 1.00 97.88 145 GLN A N 1
ATOM 1162 C CA . GLN A 1 145 ? 10.107 8.789 -15.022 1.00 97.88 145 GLN A CA 1
ATOM 1163 C C . GLN A 1 145 ? 10.010 7.595 -14.057 1.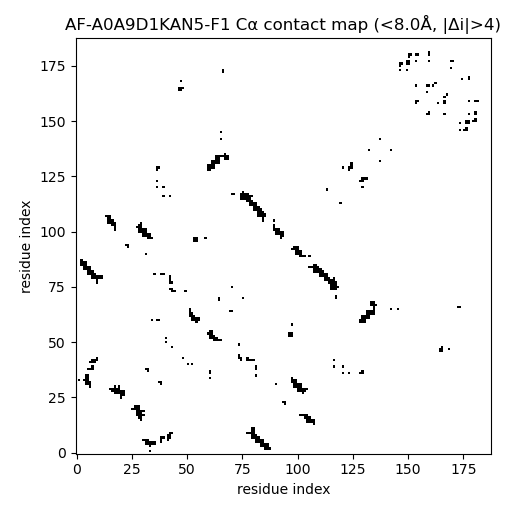00 97.88 145 GLN A C 1
ATOM 1165 O O . GLN A 1 145 ? 10.876 7.398 -13.201 1.00 97.88 145 GLN A O 1
ATOM 1170 N N . ILE A 1 146 ? 8.958 6.779 -14.184 1.00 98.00 146 ILE A N 1
ATOM 1171 C CA . ILE A 1 146 ? 8.790 5.554 -13.392 1.00 98.00 146 ILE A CA 1
ATOM 1172 C C . ILE A 1 146 ? 9.903 4.551 -13.713 1.00 98.00 146 ILE A C 1
ATOM 1174 O O . ILE A 1 146 ? 10.511 4.012 -12.786 1.00 98.00 146 ILE A O 1
ATOM 1178 N N . ILE A 1 147 ? 10.197 4.317 -14.996 1.00 98.31 147 ILE A N 1
ATOM 1179 C CA . ILE A 1 147 ? 11.262 3.402 -15.432 1.00 98.31 147 ILE A CA 1
ATOM 1180 C C . ILE A 1 147 ? 12.610 3.831 -14.845 1.00 98.31 147 ILE A C 1
ATOM 1182 O O . ILE A 1 147 ? 13.312 3.009 -14.251 1.00 98.31 147 ILE A O 1
ATOM 1186 N N . GLU A 1 148 ? 12.950 5.116 -14.936 1.00 98.19 148 GLU A N 1
ATOM 1187 C CA . GLU A 1 148 ? 14.191 5.661 -14.380 1.00 98.19 148 GLU A CA 1
ATOM 1188 C C . GLU A 1 148 ? 14.260 5.512 -12.857 1.00 98.19 148 GLU A C 1
ATOM 1190 O O . GLU A 1 148 ? 15.267 5.046 -12.314 1.00 98.19 148 GLU A O 1
ATOM 1195 N N . MET A 1 149 ? 13.176 5.846 -12.150 1.00 98.00 149 MET A N 1
ATOM 1196 C CA . MET A 1 149 ? 13.090 5.696 -10.697 1.00 98.00 149 MET A CA 1
ATOM 1197 C C . MET A 1 149 ? 13.292 4.235 -10.267 1.00 98.00 149 MET A C 1
ATOM 1199 O O . MET A 1 149 ? 14.035 3.961 -9.317 1.00 98.00 149 MET A O 1
ATOM 1203 N N . ILE A 1 150 ? 12.662 3.283 -10.962 1.00 98.31 150 ILE A N 1
ATOM 1204 C CA . ILE A 1 150 ? 12.807 1.855 -10.664 1.00 98.31 150 ILE A CA 1
ATOM 1205 C C . ILE A 1 150 ? 14.215 1.364 -11.015 1.00 98.31 150 ILE A C 1
ATOM 1207 O O . ILE A 1 150 ? 14.807 0.651 -10.205 1.00 98.31 150 ILE A O 1
ATOM 1211 N N . CYS A 1 151 ? 14.800 1.799 -12.135 1.00 98.38 151 CYS A N 1
ATOM 1212 C CA . CYS A 1 151 ? 16.194 1.509 -12.490 1.00 98.38 151 CYS A CA 1
ATOM 1213 C C . CYS A 1 151 ? 17.148 1.955 -11.372 1.00 98.38 151 CYS A C 1
ATOM 1215 O O . CYS A 1 151 ? 17.980 1.176 -10.903 1.00 98.38 151 CYS A O 1
ATOM 1217 N N . ASN A 1 152 ? 16.991 3.184 -10.878 1.00 97.88 152 ASN A N 1
ATOM 1218 C CA . ASN A 1 152 ? 17.808 3.710 -9.784 1.00 97.88 152 ASN A CA 1
ATOM 1219 C C . ASN A 1 152 ? 17.617 2.904 -8.490 1.00 97.88 152 ASN A C 1
ATOM 1221 O O . ASN A 1 152 ? 18.585 2.636 -7.776 1.00 97.88 152 ASN A O 1
ATOM 1225 N N . SER A 1 153 ? 16.391 2.458 -8.202 1.00 96.88 153 SER A N 1
ATOM 1226 C CA . SER A 1 153 ? 16.111 1.577 -7.063 1.00 96.88 153 SER A CA 1
ATOM 1227 C C . SER A 1 153 ? 16.789 0.207 -7.198 1.00 96.88 153 SER A C 1
ATOM 1229 O O . SER A 1 153 ? 17.359 -0.282 -6.220 1.00 96.88 153 SER A O 1
ATOM 1231 N N . ILE A 1 154 ? 16.785 -0.389 -8.398 1.00 97.94 154 ILE A N 1
ATOM 1232 C CA . ILE A 1 154 ? 17.468 -1.658 -8.702 1.00 97.94 154 ILE A CA 1
ATOM 1233 C C . ILE A 1 154 ? 18.964 -1.549 -8.423 1.00 97.94 154 ILE A C 1
ATOM 1235 O O . ILE A 1 154 ? 19.515 -2.412 -7.736 1.00 97.94 154 ILE A O 1
ATOM 1239 N N . LEU A 1 155 ? 19.602 -0.483 -8.909 1.00 97.12 155 LEU A N 1
ATOM 1240 C CA . LEU A 1 155 ? 21.031 -0.238 -8.713 1.00 97.12 155 LEU A CA 1
ATOM 1241 C C . LEU A 1 155 ? 21.358 0.011 -7.235 1.00 97.12 155 LEU A C 1
ATOM 1243 O O . LEU A 1 155 ? 22.228 -0.657 -6.674 1.00 97.12 155 LEU A O 1
ATOM 1247 N N . LYS A 1 156 ? 20.608 0.901 -6.570 1.00 96.38 156 LYS A N 1
ATOM 1248 C CA . LYS A 1 156 ? 20.801 1.249 -5.151 1.00 96.38 156 LYS A CA 1
ATOM 1249 C C . LYS A 1 156 ? 20.748 0.027 -4.233 1.00 96.38 156 LYS A C 1
ATOM 1251 O O . LYS A 1 156 ? 21.554 -0.084 -3.312 1.00 96.38 156 LYS A O 1
ATOM 1256 N N . HIS A 1 157 ? 19.805 -0.881 -4.474 1.00 95.56 157 HIS A N 1
ATOM 1257 C CA . HIS A 1 157 ? 19.596 -2.065 -3.635 1.00 95.56 157 HIS A CA 1
ATOM 1258 C C . HIS A 1 157 ? 20.266 -3.331 -4.187 1.00 95.56 157 HIS A C 1
ATOM 1260 O O . HIS A 1 157 ? 20.090 -4.408 -3.617 1.00 95.56 157 HIS A O 1
ATOM 1266 N N . LYS A 1 158 ? 21.040 -3.208 -5.277 1.00 96.38 158 LYS A N 1
ATOM 1267 C CA . LYS A 1 158 ? 21.760 -4.307 -5.939 1.00 96.38 158 LYS A CA 1
ATOM 1268 C C . LYS A 1 158 ? 20.851 -5.491 -6.294 1.00 96.38 158 LYS A C 1
ATOM 1270 O O . LYS A 1 158 ? 21.245 -6.645 -6.160 1.00 96.38 158 LYS A O 1
ATOM 1275 N N . TYR A 1 159 ? 19.628 -5.222 -6.756 1.00 96.56 159 TYR A N 1
ATOM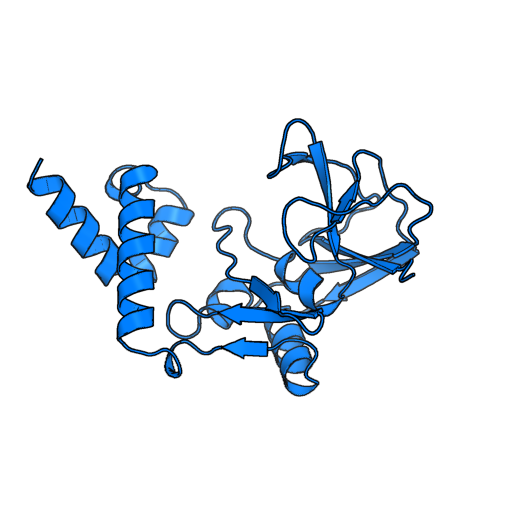 1276 C CA . TYR A 1 159 ? 18.650 -6.286 -7.018 1.00 96.56 159 TYR A CA 1
ATOM 1277 C C . TYR A 1 159 ? 19.064 -7.236 -8.146 1.00 96.56 159 TYR A C 1
ATOM 1279 O O . TYR A 1 159 ? 18.627 -8.380 -8.136 1.00 96.56 159 TYR A O 1
ATOM 1287 N N . ILE A 1 160 ? 19.934 -6.815 -9.072 1.00 95.88 160 ILE A N 1
ATOM 1288 C CA . ILE A 1 160 ? 20.462 -7.699 -10.126 1.00 95.88 160 ILE A CA 1
ATOM 1289 C C . ILE A 1 160 ? 21.234 -8.890 -9.536 1.00 95.88 160 ILE A C 1
ATOM 1291 O O . ILE A 1 160 ? 21.097 -10.007 -10.027 1.00 95.88 160 ILE A O 1
ATOM 1295 N N . SER A 1 161 ? 22.030 -8.664 -8.487 1.00 94.50 161 SER A N 1
ATOM 1296 C CA . SER A 1 161 ? 22.873 -9.688 -7.854 1.00 94.50 161 SER A CA 1
ATOM 1297 C C . SER A 1 161 ? 22.291 -10.255 -6.556 1.00 94.50 161 SER A C 1
ATOM 1299 O O . SER A 1 161 ? 22.892 -11.144 -5.957 1.00 94.50 161 SER A O 1
ATOM 1301 N N . ASN A 1 162 ? 21.126 -9.769 -6.119 1.00 94.38 162 ASN A N 1
ATOM 1302 C CA . ASN A 1 162 ? 20.472 -10.180 -4.880 1.00 94.38 162 ASN A CA 1
ATOM 1303 C C . ASN A 1 162 ? 19.054 -10.703 -5.150 1.00 94.38 162 ASN A C 1
ATOM 1305 O O . ASN A 1 162 ? 18.094 -9.926 -5.202 1.00 94.38 162 ASN A O 1
ATOM 1309 N N . ASP A 1 163 ? 18.929 -12.026 -5.289 1.00 95.06 163 ASP A N 1
ATOM 1310 C CA . ASP A 1 163 ? 17.646 -12.689 -5.520 1.00 95.06 163 ASP A CA 1
ATOM 1311 C C . ASP A 1 163 ? 16.792 -12.743 -4.243 1.00 95.06 163 ASP A C 1
ATOM 1313 O O . ASP A 1 163 ? 16.967 -13.566 -3.347 1.00 95.06 163 ASP A O 1
ATOM 1317 N N . CYS A 1 164 ? 15.807 -11.857 -4.187 1.00 96.12 164 CYS A N 1
ATOM 1318 C CA . CYS A 1 164 ? 14.769 -11.807 -3.164 1.00 96.12 164 CYS A CA 1
ATOM 1319 C C . CYS A 1 164 ? 13.381 -11.579 -3.784 1.00 96.12 164 CYS A C 1
ATOM 1321 O O . CYS A 1 164 ? 13.256 -11.239 -4.964 1.00 96.12 164 CYS A O 1
ATOM 1323 N N . ALA A 1 165 ? 12.320 -11.709 -2.979 1.00 97.06 165 ALA A N 1
ATOM 1324 C CA . ALA A 1 165 ? 10.940 -11.515 -3.437 1.00 97.06 165 ALA A CA 1
ATOM 1325 C C . ALA A 1 165 ? 10.735 -10.170 -4.159 1.00 97.06 165 ALA A C 1
ATOM 1327 O O . ALA A 1 165 ? 10.162 -10.140 -5.247 1.00 97.06 165 ALA A O 1
ATOM 1328 N N . LYS A 1 166 ? 11.281 -9.075 -3.607 1.00 97.12 166 LYS A N 1
ATOM 1329 C CA . LYS A 1 166 ? 11.245 -7.750 -4.240 1.00 97.12 166 LYS A CA 1
ATOM 1330 C C . LYS A 1 166 ? 11.955 -7.732 -5.595 1.00 97.12 166 LYS A C 1
ATOM 1332 O O . LYS A 1 166 ? 11.403 -7.195 -6.548 1.00 97.12 166 LYS A O 1
ATOM 1337 N N . SER A 1 167 ? 13.151 -8.314 -5.697 1.00 97.56 167 SER A N 1
ATOM 1338 C CA . SER A 1 167 ? 13.912 -8.333 -6.955 1.00 97.56 167 SER A CA 1
ATOM 1339 C C . SER A 1 167 ? 13.184 -9.109 -8.057 1.00 97.56 167 SER A C 1
ATOM 1341 O O . SER A 1 167 ? 13.109 -8.629 -9.185 1.00 97.56 167 SER A O 1
ATOM 1343 N N . ARG A 1 168 ? 12.570 -10.256 -7.723 1.00 98.25 168 ARG A N 1
ATOM 1344 C CA . ARG A 1 168 ? 11.786 -11.062 -8.668 1.00 98.25 168 ARG A CA 1
ATOM 1345 C C . ARG A 1 168 ? 10.545 -10.313 -9.127 1.00 98.25 168 ARG A C 1
ATOM 1347 O O . ARG A 1 168 ? 10.322 -10.217 -10.327 1.00 98.25 168 ARG A O 1
ATOM 1354 N N . PHE A 1 169 ? 9.823 -9.708 -8.182 1.00 98.19 169 PHE A N 1
ATOM 1355 C CA . PHE A 1 169 ? 8.683 -8.844 -8.476 1.00 98.19 169 PHE A CA 1
ATOM 1356 C C . PHE A 1 169 ? 9.068 -7.697 -9.420 1.00 98.19 169 PHE A C 1
ATOM 1358 O O . PHE A 1 169 ? 8.371 -7.455 -10.400 1.00 98.19 169 PHE A O 1
ATOM 1365 N N . ILE A 1 170 ? 10.187 -7.010 -9.162 1.00 98.12 170 ILE A N 1
ATOM 1366 C CA . ILE A 1 170 ? 10.643 -5.915 -10.026 1.00 98.12 170 ILE A CA 1
ATOM 1367 C C . ILE A 1 170 ? 11.028 -6.435 -11.414 1.00 98.12 170 ILE A C 1
ATOM 1369 O O . ILE A 1 170 ? 10.621 -5.847 -12.408 1.00 98.12 170 ILE A O 1
ATOM 1373 N N . ARG A 1 171 ? 11.783 -7.536 -11.499 1.00 98.19 171 ARG A N 1
ATOM 1374 C CA . ARG A 1 171 ? 12.206 -8.131 -12.775 1.00 98.19 171 ARG A CA 1
ATOM 1375 C C . ARG A 1 171 ? 11.020 -8.513 -13.661 1.00 98.19 171 ARG A C 1
ATOM 1377 O O . ARG A 1 171 ? 11.103 -8.358 -14.873 1.00 98.19 171 ARG A O 1
ATOM 1384 N N . GLU A 1 172 ? 9.954 -9.026 -13.057 1.00 98.31 172 GLU A N 1
ATOM 1385 C CA . GLU A 1 172 ? 8.740 -9.450 -13.756 1.00 98.31 172 GLU A CA 1
ATOM 1386 C C . GLU A 1 172 ? 7.880 -8.262 -14.211 1.00 98.31 172 GLU A C 1
ATOM 1388 O O . GLU A 1 172 ? 7.430 -8.240 -15.352 1.00 98.31 172 GLU A O 1
ATOM 1393 N N . ASN A 1 173 ? 7.687 -7.259 -13.349 1.00 98.31 173 ASN A N 1
ATOM 1394 C CA . ASN A 1 173 ? 6.720 -6.179 -13.589 1.00 98.31 173 ASN A CA 1
ATOM 1395 C C . ASN A 1 173 ? 7.341 -4.899 -14.178 1.00 98.31 173 ASN A C 1
ATOM 1397 O O . ASN A 1 173 ? 6.622 -4.047 -14.691 1.00 98.31 173 ASN A O 1
ATOM 1401 N N . PHE A 1 174 ? 8.669 -4.759 -14.131 1.00 98.25 174 PHE A N 1
ATOM 1402 C CA . PHE A 1 174 ? 9.416 -3.629 -14.696 1.00 98.25 174 PHE A CA 1
ATOM 1403 C C . PHE A 1 174 ? 10.589 -4.104 -15.577 1.00 98.25 174 PHE A C 1
ATOM 1405 O O . PHE A 1 174 ? 11.749 -3.764 -15.307 1.00 98.25 174 PHE A O 1
ATOM 1412 N N . PRO A 1 175 ? 10.332 -4.895 -16.637 1.00 98.00 175 PRO A N 1
ATOM 1413 C CA . PRO A 1 175 ? 11.390 -5.480 -17.463 1.00 98.00 175 PRO A CA 1
ATOM 1414 C C . PRO A 1 175 ? 12.277 -4.424 -18.140 1.00 98.00 175 PRO A C 1
ATOM 1416 O O . PRO A 1 175 ? 13.487 -4.619 -18.257 1.00 98.00 175 PRO A O 1
ATOM 1419 N N . GLU A 1 176 ? 11.710 -3.282 -18.532 1.00 98.12 176 GLU A N 1
ATOM 1420 C CA . GLU A 1 176 ? 12.451 -2.168 -19.138 1.00 98.12 176 GLU A CA 1
ATOM 1421 C C . GLU A 1 176 ? 13.458 -1.552 -18.160 1.00 98.12 176 GLU A C 1
ATOM 1423 O O . GLU A 1 176 ? 14.648 -1.461 -18.467 1.00 98.12 176 GLU A O 1
ATOM 1428 N N . ALA A 1 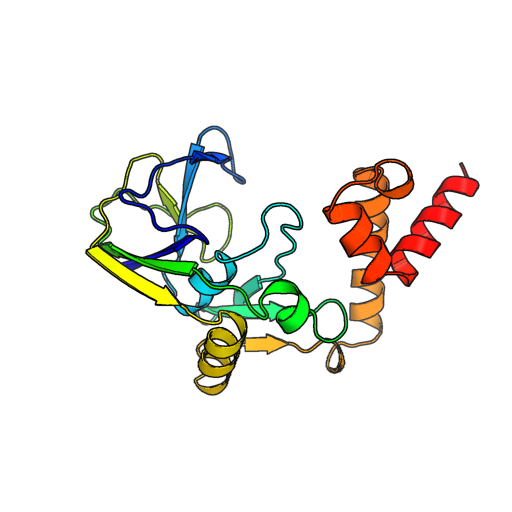177 ? 13.017 -1.222 -16.941 1.00 98.38 177 ALA A N 1
ATOM 1429 C CA . ALA A 1 177 ? 13.892 -0.704 -15.890 1.00 98.38 177 ALA A CA 1
ATOM 1430 C C . ALA A 1 177 ? 14.973 -1.721 -15.491 1.00 98.38 177 ALA A C 1
ATOM 1432 O O . ALA A 1 177 ? 16.117 -1.352 -15.224 1.00 98.38 177 ALA A O 1
ATOM 1433 N N . TRP A 1 178 ? 14.628 -3.013 -15.480 1.00 98.50 178 TRP A N 1
ATOM 1434 C CA . TRP A 1 178 ? 15.571 -4.096 -15.207 1.00 98.50 178 TRP A CA 1
ATOM 1435 C C . TRP A 1 178 ? 16.651 -4.219 -16.283 1.00 98.50 178 TRP A C 1
ATOM 1437 O O . TRP A 1 178 ? 17.833 -4.359 -15.962 1.00 98.50 178 TRP A O 1
ATOM 1447 N N . ASN A 1 179 ? 16.273 -4.149 -17.560 1.00 98.06 179 ASN A N 1
ATOM 1448 C CA . ASN A 1 179 ? 17.226 -4.169 -18.667 1.00 98.06 179 ASN A CA 1
ATOM 1449 C C . ASN A 1 179 ? 18.121 -2.928 -18.657 1.00 98.06 179 ASN A C 1
ATOM 1451 O O . ASN A 1 179 ? 19.337 -3.073 -18.745 1.00 98.06 179 ASN A O 1
ATOM 1455 N N . MET A 1 180 ? 17.548 -1.743 -18.438 1.00 97.75 180 MET A N 1
ATOM 1456 C CA . MET A 1 180 ? 18.310 -0.501 -18.303 1.00 97.75 180 MET A CA 1
ATOM 1457 C C . MET A 1 180 ? 19.353 -0.585 -17.178 1.00 97.75 180 MET A C 1
ATOM 1459 O O . MET A 1 180 ? 20.504 -0.200 -17.374 1.00 97.75 180 MET A O 1
ATOM 1463 N N . ALA A 1 181 ? 18.985 -1.134 -16.017 1.00 97.75 181 ALA A N 1
ATOM 1464 C CA . ALA A 1 181 ? 19.918 -1.317 -14.909 1.00 97.75 181 ALA A CA 1
ATOM 1465 C C . ALA A 1 181 ? 21.055 -2.298 -15.250 1.00 97.75 181 ALA A C 1
ATOM 1467 O O . ALA A 1 181 ? 22.200 -2.042 -14.885 1.00 97.75 181 ALA A O 1
ATOM 1468 N N . LYS A 1 182 ? 20.767 -3.396 -15.966 1.00 97.00 182 LYS A N 1
ATOM 1469 C CA . LYS A 1 182 ? 21.804 -4.341 -16.417 1.00 97.00 182 LYS A CA 1
ATOM 1470 C C . LYS A 1 182 ? 22.804 -3.691 -17.367 1.00 97.00 182 LYS A C 1
ATOM 1472 O O . LYS A 1 182 ? 23.989 -3.952 -17.216 1.00 97.00 182 LYS A O 1
ATOM 1477 N N . GLU A 1 183 ? 22.349 -2.880 -18.322 1.00 96.38 183 GLU A N 1
ATOM 1478 C CA . GLU A 1 183 ? 23.263 -2.193 -19.245 1.00 96.38 183 GLU A CA 1
ATOM 1479 C C . GLU A 1 183 ? 24.147 -1.191 -18.493 1.00 96.38 183 GLU A C 1
ATOM 1481 O O . GLU A 1 183 ? 25.366 -1.269 -18.595 1.00 96.38 183 GLU A O 1
ATOM 1486 N N . LYS A 1 184 ? 23.570 -0.375 -17.598 1.00 95.00 184 LYS A N 1
ATOM 1487 C CA . LYS A 1 184 ? 24.346 0.556 -16.756 1.00 95.00 184 LYS A CA 1
ATOM 1488 C C . LYS A 1 184 ? 25.397 -0.127 -15.872 1.00 95.00 184 LYS A C 1
ATOM 1490 O O . LYS A 1 184 ? 26.376 0.504 -15.502 1.00 95.00 184 LYS A O 1
ATOM 1495 N N . MET A 1 185 ? 25.198 -1.391 -15.497 1.00 89.94 185 MET A N 1
ATOM 1496 C CA . MET A 1 185 ? 26.189 -2.161 -14.735 1.00 89.94 185 MET A CA 1
ATOM 1497 C C . MET A 1 185 ? 27.339 -2.706 -15.588 1.00 89.94 185 MET A C 1
ATOM 1499 O O . MET A 1 185 ? 28.351 -3.082 -15.011 1.00 89.94 185 MET A O 1
ATOM 1503 N N . LYS A 1 186 ? 27.185 -2.810 -16.914 1.00 84.31 186 LYS A N 1
ATOM 1504 C CA . LYS A 1 186 ? 28.259 -3.253 -17.821 1.00 84.31 186 LYS A CA 1
ATOM 1505 C C . LYS A 1 186 ? 29.213 -2.119 -18.193 1.00 84.31 186 LYS A C 1
ATOM 1507 O O . LYS A 1 186 ? 30.358 -2.390 -18.531 1.00 84.31 186 LYS A O 1
ATOM 1512 N N . ASP A 1 187 ? 28.733 -0.879 -18.133 1.00 70.00 187 ASP A N 1
ATOM 1513 C CA . ASP A 1 187 ? 29.506 0.332 -18.436 1.00 70.00 187 ASP A CA 1
ATOM 1514 C C . ASP A 1 187 ? 30.402 0.790 -17.257 1.00 70.00 187 ASP A C 1
ATOM 1516 O O . ASP A 1 187 ? 31.010 1.863 -17.306 1.00 70.00 187 ASP A O 1
ATOM 1520 N N . HIS A 1 188 ? 30.483 -0.016 -16.191 1.00 56.78 188 HIS A N 1
ATOM 1521 C CA . HIS A 1 188 ? 31.270 0.202 -14.973 1.00 56.78 188 HIS A CA 1
ATOM 1522 C C . HIS A 1 188 ? 32.144 -1.014 -14.662 1.00 56.78 188 HIS A C 1
ATOM 1524 O O . HIS A 1 188 ? 33.260 -0.792 -14.139 1.00 56.78 188 HIS A O 1
#

Radius of gyration: 17.86 Å; Cα contacts (8 Å, |Δi|>4): 324; chains: 1; bounding box: 49×31×45 Å

Foldseek 3Di:
DQQKKKAKELDDDQWQAQAPAAPQDGDGKGKIFSAQLVNLQNQWDPQQPDFQWAADPVRAIEGEDLFAPNLCVTFFQGKIKMFMFGHPPQWADGPGVRMIIGNGMTHTPDMDIGRGSSVVNVVCCVVRNHHYHGPVNDDPVVNVVSLCVLLVVCLVVVLVPDDTPNSVVCCVGNVSSVVVNVVVVVVD

Secondary structure (DSSP, 8-state):
---EEEEEESS--SSB---EE-TTSSSEEEEEES-HHHHGGGSS-TTT----EEE-TTS-EEEE-SSTTHHHHHHTT--EEEEEEE-SS--EE-SSTTEEEESS-B--SEEEEES-HHHHHHHHHHTTSSEEE-GGGS-HHHHHHHHHHHHHHHHHTTTTT---HHHHHHHHH-HHHHHHHHHHHH--

pLDDT: mean 95.54, std 5.67, range [54.69, 98.62]

Solvent-accessible surface area (backbone atoms only — not comparable to full-atom values): 10435 Å² total; per-residue (Å²): 130,87,43,54,36,19,32,37,27,64,56,93,69,95,62,49,56,37,73,40,74,36,90,74,56,83,63,46,22,29,68,32,20,76,41,69,64,53,24,54,73,50,40,55,54,80,69,55,64,81,79,56,66,50,51,52,96,88,70,39,30,34,34,51,37,89,33,83,63,39,62,51,74,63,22,48,86,33,45,27,30,42,34,35,29,70,56,90,76,65,62,43,84,43,81,48,79,70,33,24,31,18,73,52,71,45,70,71,71,46,78,46,81,39,76,37,45,33,62,53,49,54,51,34,33,78,72,66,51,28,47,74,47,54,37,88,76,52,52,71,69,58,52,51,52,50,34,52,53,49,18,52,50,36,59,76,68,40,31,90,83,41,93,44,64,39,34,53,53,43,49,71,65,35,50,67,21,46,52,53,38,55,55,63,60,70,81,108

Nearest PDB structures (foldseek):
  3fwx-assembly2_B  TM=3.535E-01  e=1.506E+00  Vibrio cholerae O395
  6v8i-assembly1_BB  TM=2.024E-01  e=1.829E+00  Dubowvirus dv80alpha

Mean predicted aligned error: 3.43 Å